Protein 7NXX (pdb70)

B-factor: mean 53.28, std 19.19, range [18.28, 137.23]

CATH classification: 2.60.40.200

Radius of gyration: 23.21 Å; Cα contacts (8 Å, |Δi|>4): 846; chains: 2; bounding box: 48×78×40 Å

Structure (mmCIF, N/CA/C/O backbone):
data_7NXX
#
_entry.id   7NXX
#
_cell.length_a   115.830
_cell.length_b   115.830
_cell.length_c   83.790
_cell.angle_alpha   90.000
_cell.angle_beta   90.000
_cell.angle_gamma   90.000
#
_symmetry.space_group_name_H-M   'P 43 21 2'
#
loop_
_entity.id
_entity.type
_entity.pdbx_description
1 polymer 'Superoxide dismutase [Cu-Zn]'
2 polymer 'nanobody 2'
3 non-polymer 'COPPER (II) ION'
4 non-polymer 'ZINC ION'
#
loop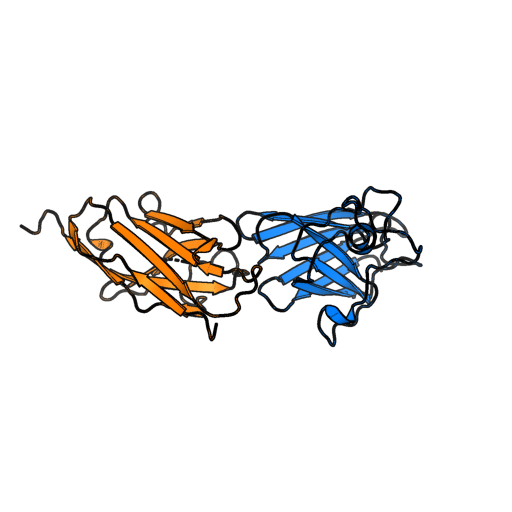_
_atom_site.group_PDB
_atom_site.id
_atom_site.type_symbol
_atom_site.label_atom_id
_atom_site.label_alt_id
_atom_site.label_comp_id
_atom_site.label_asym_id
_atom_site.label_entity_id
_atom_site.label_seq_id
_atom_site.pdbx_PDB_ins_code
_atom_site.Cartn_x
_atom_site.Cartn_y
_atom_site.Cartn_z
_atom_site.occupancy
_atom_site.B_iso_or_equiv
_atom_site.auth_seq_id
_atom_site.auth_comp_id
_atom_site.auth_asym_id
_atom_site.auth_atom_id
_atom_site.pdbx_PDB_model_num
ATOM 1 N N . ALA A 1 1 ? 59.356 66.338 19.896 0.90 100.06 1 ALA A N 1
ATOM 2 C CA . ALA A 1 1 ? 59.366 67.789 19.730 0.90 96.85 1 ALA A CA 1
ATOM 3 C C . ALA A 1 1 ? 60.012 68.488 20.932 0.90 90.23 1 ALA A C 1
ATOM 4 O O . ALA A 1 1 ? 60.054 67.943 22.039 0.90 83.82 1 ALA A O 1
ATOM 6 N N A THR A 1 2 ? 60.522 69.698 20.703 0.99 88.03 2 THR A N 1
ATOM 7 C CA A THR A 1 2 ? 61.160 70.478 21.753 0.99 88.05 2 THR A CA 1
ATOM 8 C C A THR A 1 2 ? 60.420 71.773 22.097 0.99 78.27 2 THR A C 1
ATOM 9 O O A THR A 1 2 ? 60.788 72.424 23.084 0.99 67.86 2 THR A O 1
ATOM 13 N N . LYS A 1 3 ? 59.374 72.141 21.342 1.00 72.00 3 LYS A N 1
ATOM 14 C CA . LYS A 1 3 ? 58.601 73.368 21.542 1.00 66.32 3 LYS A CA 1
ATOM 15 C C . LYS A 1 3 ? 57.108 73.066 21.476 1.00 67.06 3 LYS A C 1
ATOM 16 O O . LYS A 1 3 ? 56.651 72.439 20.513 1.00 63.57 3 LYS A O 1
ATOM 22 N N . ALA A 1 4 ? 56.342 73.543 22.470 1.00 65.28 4 ALA A N 1
ATOM 23 C CA . ALA A 1 4 ? 54.886 73.386 22.477 1.00 54.34 4 ALA A CA 1
ATOM 24 C C . ALA A 1 4 ? 54.203 74.655 22.978 1.00 60.48 4 ALA A C 1
ATOM 25 O O . ALA A 1 4 ? 54.821 75.515 23.617 1.00 59.25 4 ALA A O 1
ATOM 27 N N . VAL A 1 5 ? 52.895 74.740 22.703 1.00 60.01 5 VAL A N 1
ATOM 28 C CA . VAL A 1 5 ? 52.115 75.952 22.940 1.00 54.49 5 VAL A CA 1
ATOM 29 C C . VAL A 1 5 ? 50.654 75.593 23.180 1.00 48.47 5 VAL A C 1
ATOM 30 O O . VAL A 1 5 ? 50.157 74.553 22.742 1.00 43.96 5 VAL A O 1
ATOM 34 N N . CYS A 1 6 ? 49.945 76.489 23.851 1.00 51.87 6 CYS A N 1
ATOM 35 C CA . CYS A 1 6 ? 48.620 76.157 24.348 1.00 50.60 6 CYS A CA 1
ATOM 36 C C . CYS A 1 6 ? 47.803 77.436 24.442 1.00 49.81 6 CYS A C 1
ATOM 37 O O . CYS A 1 6 ? 48.291 78.431 24.990 1.00 45.91 6 CYS A O 1
ATOM 40 N N . VAL A 1 7 ? 46.588 77.417 23.886 1.00 48.50 7 VAL A N 1
ATOM 41 C CA . VAL A 1 7 ? 45.631 78.513 24.029 1.00 48.29 7 VAL A CA 1
ATOM 42 C C . VAL A 1 7 ? 44.581 78.082 25.038 1.00 48.39 7 VAL A C 1
ATOM 43 O O . VAL A 1 7 ? 43.861 77.106 24.805 1.00 52.14 7 VAL A O 1
ATOM 47 N N . LEU A 1 8 ? 44.474 78.823 26.142 1.00 46.50 8 LEU A N 1
ATOM 48 C CA . LEU A 1 8 ? 43.519 78.525 27.200 1.00 45.74 8 LEU A CA 1
ATOM 49 C C . LEU A 1 8 ? 42.293 79.415 27.044 1.00 49.20 8 LEU A C 1
ATOM 50 O O . LEU A 1 8 ? 42.406 80.643 27.082 1.00 55.04 8 LEU A O 1
ATOM 55 N N . LYS A 1 9 ? 41.124 78.795 26.881 1.00 46.69 9 LYS A N 1
ATOM 56 C CA . LYS A 1 9 ? 39.852 79.503 26.874 1.00 40.48 9 LYS A CA 1
ATOM 57 C C . LYS A 1 9 ? 38.854 78.728 27.728 1.00 46.23 9 LYS A C 1
ATOM 58 O O . LYS A 1 9 ? 39.046 77.538 27.999 1.00 49.90 9 LYS A O 1
ATOM 64 N N . GLY A 1 10 ? 37.795 79.419 28.166 1.00 49.98 10 GLY A N 1
ATOM 65 C CA . GLY A 1 10 ? 36.778 78.817 29.007 1.00 50.91 10 GLY A CA 1
ATOM 66 C C . GLY A 1 10 ? 35.481 79.614 29.036 1.00 50.49 10 GLY A C 1
ATOM 67 O O . GLY A 1 10 ? 35.246 80.476 28.190 1.00 49.83 10 GLY 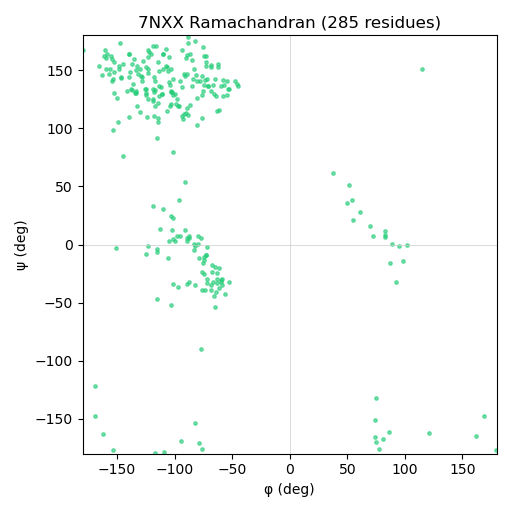A O 1
ATOM 68 N N . ASP A 1 11 ? 34.641 79.316 30.041 1.00 52.83 11 ASP A N 1
ATOM 69 C CA . ASP A 1 11 ? 33.325 79.954 30.150 1.00 47.45 11 ASP A CA 1
ATOM 70 C C . ASP A 1 11 ? 33.437 81.448 30.403 1.00 47.25 11 ASP A C 1
ATOM 71 O O . ASP A 1 11 ? 32.835 82.258 29.691 1.00 56.71 11 ASP A O 1
ATOM 76 N N . GLY A 1 12 ? 34.173 81.830 31.436 1.00 45.57 12 GLY A N 1
ATOM 77 C CA . GLY A 1 12 ? 34.267 83.214 31.820 1.00 26.79 12 GLY A CA 1
ATOM 78 C C . GLY A 1 12 ? 35.286 83.968 31.001 1.00 39.75 12 GLY A C 1
ATOM 79 O O . GLY A 1 12 ? 35.605 83.610 29.862 1.00 53.18 12 GLY A O 1
ATOM 80 N N . PRO A 1 13 ? 35.831 85.034 31.586 1.00 38.54 13 PRO A N 1
ATOM 81 C CA . PRO A 1 13 ? 36.757 85.898 30.848 1.00 41.54 13 PRO A CA 1
ATOM 82 C C . PRO A 1 13 ? 38.181 85.388 30.817 1.00 41.07 13 PRO A C 1
ATOM 83 O O . PRO A 1 13 ? 39.036 86.046 30.218 1.00 46.01 13 PRO A O 1
ATOM 87 N N . VAL A 1 14 ? 38.481 84.261 31.459 1.00 44.12 14 VAL A N 1
ATOM 88 C CA . VAL A 1 14 ? 39.877 83.879 31.612 1.00 45.57 14 VAL A CA 1
ATOM 89 C C . VAL A 1 14 ? 40.387 83.352 30.281 1.00 47.29 14 VAL A C 1
ATOM 90 O O . VAL A 1 14 ? 39.724 82.542 29.617 1.00 45.79 14 VAL A O 1
ATOM 94 N N . GLN A 1 15 ? 41.551 83.848 29.865 1.00 42.28 15 GLN A N 1
ATOM 95 C CA . GLN A 1 15 ? 42.191 83.398 28.641 1.00 39.72 15 GLN A CA 1
ATOM 96 C C . GLN A 1 15 ? 43.691 83.637 28.754 1.00 47.02 15 GLN A C 1
ATOM 97 O O . GLN A 1 15 ? 44.155 84.430 29.584 1.00 44.83 15 GLN A O 1
ATOM 103 N N . GLY A 1 16 ? 44.450 82.921 27.930 1.00 48.38 16 GLY A N 1
ATOM 104 C CA . GLY A 1 16 ? 45.877 83.169 27.861 1.00 47.97 16 GLY A CA 1
ATOM 105 C C . GLY A 1 16 ? 46.552 82.239 26.876 1.00 38.65 16 GLY A C 1
ATOM 106 O O . GLY A 1 16 ? 45.909 81.436 26.199 1.00 41.05 16 GLY A O 1
ATOM 107 N N . ILE A 1 17 ? 47.876 82.379 26.812 1.00 48.12 17 ILE A N 1
ATOM 108 C CA . ILE A 1 17 ? 48.752 81.581 25.961 1.00 47.01 17 ILE A CA 1
ATOM 109 C C . ILE A 1 17 ? 49.937 81.121 26.803 1.00 47.46 17 ILE A C 1
ATOM 110 O O . ILE A 1 17 ? 50.535 81.925 27.524 1.00 48.38 17 ILE A O 1
ATOM 115 N N . ILE A 1 18 ? 50.270 79.833 26.727 1.00 48.63 18 ILE A N 1
ATOM 116 C CA . ILE A 1 18 ? 51.414 79.281 27.446 1.00 43.05 18 ILE A CA 1
ATOM 117 C C . ILE A 1 18 ? 52.340 78.586 26.452 1.00 53.17 18 ILE A C 1
ATOM 118 O O . ILE A 1 18 ? 51.874 77.819 25.598 1.00 52.84 18 ILE A O 1
ATOM 123 N N . ASN A 1 19 ? 53.649 78.852 26.565 1.00 47.80 19 ASN A N 1
ATOM 124 C CA . ASN A 1 19 ? 54.655 78.181 25.752 1.00 41.59 19 ASN A CA 1
ATOM 125 C C . ASN A 1 19 ? 55.436 77.170 26.579 1.00 51.72 19 ASN A C 1
ATOM 126 O O . ASN A 1 19 ? 55.586 77.317 27.800 1.00 50.45 19 ASN A O 1
ATOM 131 N N . PHE A 1 20 ? 55.943 76.142 25.886 1.00 52.40 20 PHE A N 1
ATOM 132 C CA . PHE A 1 20 ? 56.763 75.094 26.480 1.00 55.76 20 PHE A CA 1
ATOM 133 C C . PHE A 1 20 ? 58.048 74.926 25.686 1.00 63.78 20 PHE A C 1
ATOM 134 O O . PHE A 1 20 ? 58.043 75.039 24.453 1.00 64.94 20 PHE A O 1
ATOM 142 N N . GLU A 1 21 ? 59.139 74.633 26.401 1.00 64.59 21 GLU A N 1
ATOM 143 C CA . GLU A 1 21 ? 60.425 74.302 25.795 1.00 61.72 21 GLU A CA 1
ATOM 144 C C . GLU A 1 21 ? 61.187 73.351 26.706 1.00 63.58 21 GLU A C 1
ATOM 145 O O . GLU A 1 21 ? 61.363 73.631 27.899 1.00 63.02 21 GLU A O 1
ATOM 151 N N . GLN A 1 22 ? 61.612 72.218 26.150 1.00 59.84 22 GLN A N 1
ATOM 152 C CA . GLN A 1 22 ? 62.741 71.462 26.682 1.00 75.32 22 GLN A CA 1
ATOM 153 C C . GLN A 1 22 ? 63.733 71.329 25.532 1.00 81.65 22 GLN A C 1
ATOM 154 O O . GLN A 1 22 ? 63.457 70.660 24.527 1.00 69.11 22 GLN A O 1
ATOM 160 N N . LYS A 1 23 ? 64.859 72.027 25.653 1.00 94.28 23 LYS A N 1
ATOM 161 C CA . LYS A 1 23 ? 65.822 72.092 24.565 1.00 98.04 23 LYS A CA 1
ATOM 162 C C . LYS A 1 23 ? 66.704 70.853 24.481 1.00 93.48 23 LYS A C 1
ATOM 163 O O . LYS A 1 23 ? 67.561 70.787 23.595 1.00 91.62 23 LYS A O 1
ATOM 169 N N . GLU A 1 24 ? 66.514 69.869 25.357 1.00 88.42 24 GLU A N 1
ATOM 170 C CA . GLU A 1 24 ? 67.194 68.592 25.203 1.00 97.53 24 GLU A CA 1
ATOM 171 C C . GLU A 1 24 ? 66.378 67.503 25.882 1.00 90.06 24 GLU A C 1
ATOM 172 O O . GLU A 1 24 ? 65.820 67.719 26.962 1.00 81.22 24 GLU A O 1
ATOM 178 N N . SER A 1 25 ? 66.333 66.335 25.231 1.00 86.45 25 SER A N 1
ATOM 179 C CA . SER A 1 25 ? 65.527 65.194 25.655 1.00 85.96 25 SER A CA 1
ATOM 180 C C . SER A 1 25 ? 65.650 64.918 27.148 1.00 88.97 25 SER A C 1
ATOM 181 O O . SER A 1 25 ? 66.743 64.979 27.720 1.00 100.85 25 SER A O 1
ATOM 184 N N . ASN A 1 26 ? 64.506 64.611 27.772 1.00 83.69 26 ASN A N 1
ATOM 185 C CA . ASN A 1 26 ? 64.412 64.266 29.197 1.00 93.75 26 ASN A CA 1
ATOM 186 C C . ASN A 1 26 ? 65.012 65.340 30.106 1.00 87.59 26 ASN A C 1
ATOM 187 O O . ASN A 1 26 ? 65.361 65.069 31.263 1.00 79.43 26 ASN A O 1
ATOM 192 N N . GLY A 1 27 ? 65.128 66.564 29.603 1.00 83.44 27 GLY A N 1
ATOM 193 C CA . GLY A 1 27 ? 65.588 67.670 30.400 1.00 81.38 27 GLY A CA 1
ATOM 194 C C . GLY A 1 27 ? 64.441 68.458 31.000 1.00 82.59 27 GLY A C 1
ATOM 195 O O . GLY A 1 27 ? 63.273 68.039 30.978 1.00 82.97 27 GLY A O 1
ATOM 196 N N . PRO A 1 28 ? 64.764 69.622 31.558 1.00 78.60 28 PRO A N 1
ATOM 197 C CA . PRO A 1 28 ? 63.735 70.451 32.196 1.00 82.12 28 PRO A CA 1
ATOM 198 C C . PRO A 1 28 ? 62.871 71.181 31.178 1.00 75.34 28 PRO A C 1
ATOM 199 O O . PRO A 1 28 ? 63.334 71.613 30.117 1.00 68.45 28 PRO A O 1
ATOM 203 N N . VAL A 1 29 ? 61.594 71.318 31.526 1.00 72.79 29 VAL A N 1
ATOM 204 C CA . VAL A 1 29 ? 60.612 72.018 30.706 1.00 70.60 29 VAL A CA 1
ATOM 205 C C . VAL A 1 29 ? 60.466 73.440 31.235 1.00 67.19 29 VAL A C 1
ATOM 206 O O . VAL A 1 29 ? 60.218 73.641 32.433 1.00 54.63 29 VAL A O 1
ATOM 210 N N . LYS A 1 30 ? 60.654 74.426 30.349 1.00 68.58 30 LYS A N 1
ATOM 211 C CA . LYS A 1 30 ? 60.403 75.834 30.648 1.00 70.81 30 LYS A CA 1
ATOM 212 C C . LYS A 1 30 ? 59.007 76.185 30.151 1.00 68.34 30 LYS A C 1
ATOM 213 O O . LYS A 1 30 ? 58.722 76.066 28.954 1.00 64.23 30 LYS A O 1
ATOM 219 N N . VAL A 1 31 ? 58.139 76.609 31.067 1.00 70.44 31 VAL A N 1
ATOM 220 C CA . VAL A 1 31 ? 56.764 76.985 30.748 1.00 67.22 31 VAL A CA 1
ATOM 221 C C . VAL A 1 31 ? 56.618 78.482 31.005 1.00 59.52 31 VAL A C 1
ATOM 222 O O . VAL A 1 31 ? 56.989 78.978 32.074 1.00 56.75 31 VAL A O 1
ATOM 226 N N . TRP A 1 32 ? 56.112 79.208 30.012 1.00 53.56 32 TRP A N 1
ATOM 227 C CA . TRP A 1 32 ? 56.055 80.661 30.102 1.00 47.11 32 TRP A CA 1
ATOM 228 C C . TRP A 1 32 ? 54.968 81.196 29.178 1.00 49.70 32 TRP A C 1
ATOM 229 O O . TRP A 1 32 ? 54.696 80.637 28.110 1.00 52.51 32 TRP A O 1
ATOM 240 N N . GLY A 1 33 ? 54.355 82.287 29.614 1.00 50.82 33 GLY A N 1
ATOM 241 C CA . GLY A 1 33 ? 53.198 82.864 28.955 1.00 44.92 33 GLY A CA 1
ATOM 242 C C . GLY A 1 33 ? 52.503 83.788 29.942 1.00 49.48 33 GLY A C 1
ATOM 243 O O . GLY A 1 33 ? 53.073 84.146 30.972 1.00 48.33 33 GLY A O 1
ATOM 244 N N . SER A 1 34 ? 51.260 84.149 29.626 1.00 49.01 34 SER A N 1
ATOM 245 C CA . SER A 1 34 ? 50.489 84.930 30.590 1.00 50.15 34 SER A CA 1
ATOM 246 C C . SER A 1 34 ? 48.997 84.690 30.400 1.00 45.63 34 SER A C 1
ATOM 247 O O . SER A 1 34 ? 48.518 84.452 29.287 1.00 51.33 34 SER A O 1
ATOM 250 N N . ILE A 1 35 ? 48.270 84.764 31.514 1.00 48.87 35 ILE A N 1
ATOM 251 C CA . ILE A 1 35 ? 46.840 84.484 31.579 1.00 43.28 35 ILE A CA 1
ATOM 252 C C . ILE A 1 35 ? 46.156 85.707 32.182 1.00 39.94 35 ILE A C 1
ATOM 253 O O . ILE A 1 35 ? 46.622 86.235 33.197 1.00 34.48 35 ILE A O 1
ATOM 258 N N . LYS A 1 36 ? 45.093 86.189 31.531 1.00 39.47 36 LYS A N 1
ATOM 259 C CA . LYS A 1 36 ? 44.357 87.379 31.944 1.00 36.55 36 LYS A CA 1
ATOM 260 C C . LYS A 1 36 ? 42.973 87.001 32.473 1.00 38.21 36 LYS A C 1
ATOM 261 O O . LYS A 1 36 ? 42.443 85.918 32.203 1.00 44.63 36 LYS A O 1
ATOM 267 N N . GLY A 1 37 ? 42.346 87.948 33.171 1.00 31.04 37 GLY A N 1
ATOM 268 C CA . GLY A 1 37 ? 40.959 87.772 33.568 1.00 27.81 37 GLY A CA 1
ATOM 269 C C . GLY A 1 37 ? 40.761 86.964 34.826 1.00 34.29 37 GLY A C 1
ATOM 270 O O . GLY A 1 37 ? 39.618 86.613 35.148 1.00 36.93 37 GLY A O 1
ATOM 271 N N . LEU A 1 38 ? 41.840 86.642 35.531 1.00 37.66 38 LEU A N 1
ATOM 272 C CA . LEU A 1 38 ? 41.777 85.903 36.778 1.00 38.18 38 LEU A CA 1
ATOM 273 C C . LEU A 1 38 ? 41.526 86.841 37.948 1.00 44.87 38 LEU A C 1
ATOM 274 O O . LEU A 1 38 ? 41.781 88.047 37.886 1.00 52.79 38 LEU A O 1
ATOM 279 N N . THR A 1 39 ? 41.022 86.262 39.028 1.00 44.58 39 THR A N 1
ATOM 280 C CA . THR A 1 39 ? 40.939 86.979 40.287 1.00 39.60 39 THR A CA 1
ATOM 281 C C . THR A 1 39 ? 42.336 87.080 40.890 1.00 43.59 39 THR A C 1
ATOM 282 O O . THR A 1 39 ? 43.111 86.118 40.850 1.00 54.36 39 THR A O 1
ATOM 286 N N . GLU A 1 40 ? 42.670 88.260 41.415 1.00 43.68 40 GLU A N 1
ATOM 287 C CA . GLU A 1 40 ? 43.984 88.481 42.019 1.00 42.87 40 GLU A CA 1
ATOM 288 C C . GLU A 1 40 ? 44.274 87.408 43.058 1.00 40.35 40 GLU A C 1
ATOM 289 O O . GLU A 1 40 ? 43.403 87.060 43.857 1.00 51.40 40 GLU A O 1
ATOM 295 N N . GLY A 1 41 ? 45.482 86.840 43.008 1.00 40.16 41 GLY A N 1
ATOM 296 C CA . GLY A 1 41 ? 45.853 85.762 43.909 1.00 34.41 41 GLY A CA 1
ATOM 297 C C . GLY A 1 41 ? 46.259 84.469 43.221 1.00 47.66 41 GLY A C 1
ATOM 298 O O . GLY A 1 41 ? 46.546 84.473 42.019 1.00 54.98 41 GLY A O 1
ATOM 299 N N . LEU A 1 42 ? 46.257 83.352 43.958 1.00 42.55 42 LEU A N 1
ATOM 300 C CA . LEU A 1 42 ? 46.799 82.084 43.468 1.00 48.40 42 LEU A CA 1
ATOM 301 C C . LEU A 1 42 ? 45.743 81.222 42.781 1.00 46.01 42 LEU A C 1
ATOM 302 O O . LEU A 1 42 ? 44.586 81.177 43.206 1.00 49.17 42 LEU A O 1
ATOM 307 N N . HIS A 1 43 ? 46.166 80.495 41.744 1.00 44.24 43 HIS A N 1
ATOM 308 C CA . HIS A 1 43 ? 45.270 79.633 40.979 1.00 44.70 43 HIS A CA 1
ATOM 309 C C . HIS A 1 43 ? 45.973 78.338 40.592 1.00 52.74 43 HIS A C 1
ATOM 310 O O . HIS A 1 43 ? 47.095 78.366 40.073 1.00 48.24 43 HIS A O 1
ATOM 317 N N . GLY A 1 44 ? 45.296 77.212 40.821 1.00 52.06 44 GLY A N 1
ATOM 318 C CA . GLY A 1 44 ? 45.878 75.925 40.485 1.00 54.43 44 GLY A CA 1
ATOM 319 C C . GLY A 1 44 ? 46.146 75.782 38.999 1.00 53.70 44 GLY A C 1
ATOM 320 O O . GLY A 1 44 ? 45.451 76.351 38.155 1.00 62.19 44 GLY A O 1
ATOM 321 N N . PHE A 1 45 ? 47.141 74.952 38.682 1.00 52.15 45 PHE A N 1
ATOM 322 C CA . PHE A 1 45 ? 47.776 74.952 37.365 1.00 48.90 45 PHE A CA 1
ATOM 323 C C . PHE A 1 45 ? 48.331 73.553 37.117 1.00 52.59 45 PHE A C 1
ATOM 324 O O . PHE A 1 45 ? 49.414 73.227 37.608 1.00 58.81 45 PHE A O 1
ATOM 332 N N . HIS A 1 46 ? 47.601 72.729 36.366 1.00 46.67 46 HIS A N 1
ATOM 333 C CA . HIS A 1 46 ? 48.058 71.369 36.119 1.00 46.44 46 HIS A CA 1
ATOM 334 C C . HIS A 1 46 ? 47.800 70.968 34.674 1.00 47.72 46 HIS A C 1
ATOM 335 O O . HIS A 1 46 ? 47.027 71.605 33.955 1.00 53.45 46 HIS A O 1
ATOM 342 N N . VAL A 1 47 ? 48.467 69.887 34.268 1.00 53.56 47 VAL A N 1
ATOM 343 C CA . VAL A 1 47 ? 48.222 69.209 32.997 1.00 51.26 47 VAL A CA 1
ATOM 344 C C . VAL A 1 47 ? 47.301 68.026 33.266 1.00 48.60 47 VAL A C 1
ATOM 345 O O . VAL A 1 47 ? 47.659 67.126 34.037 1.00 60.51 47 VAL A O 1
ATOM 349 N N . HIS A 1 48 ? 46.112 68.026 32.651 1.00 47.65 48 HIS A N 1
ATOM 350 C CA . HIS A 1 48 ? 45.161 66.927 32.778 1.00 44.91 48 HIS A CA 1
ATOM 351 C C . HIS A 1 48 ? 45.348 65.934 31.631 1.00 50.97 48 HIS A C 1
ATOM 352 O O . HIS A 1 48 ? 46.026 66.219 30.638 1.00 53.55 48 HIS A O 1
ATOM 359 N N . GLU A 1 49 ? 44.728 64.754 31.781 1.00 50.50 49 GLU A N 1
ATOM 360 C CA . GLU A 1 49 ? 45.173 63.576 31.034 1.00 48.40 49 GLU A CA 1
ATOM 361 C C . GLU A 1 49 ? 44.789 63.636 29.555 1.00 51.00 49 GLU A C 1
ATOM 362 O O . GLU A 1 49 ? 45.559 63.197 28.692 1.00 59.18 49 GLU A O 1
ATOM 368 N N . PHE A 1 50 ? 43.604 64.135 29.236 1.00 46.98 50 PHE A N 1
ATOM 369 C CA . PHE A 1 50 ? 43.100 64.068 27.874 1.00 49.43 50 PHE A CA 1
ATOM 370 C C . PHE A 1 50 ? 43.018 65.446 27.232 1.00 48.85 50 PHE A C 1
ATOM 371 O O . PHE A 1 50 ? 42.540 66.403 27.845 1.00 59.17 50 PHE A O 1
ATOM 379 N N . GLY A 1 51 ? 43.475 65.529 25.986 1.00 48.54 51 GLY A N 1
ATOM 380 C CA . GLY A 1 51 ? 43.304 66.713 25.173 1.00 47.74 51 GLY A CA 1
ATOM 381 C C . GLY A 1 51 ? 42.023 66.619 24.376 1.00 55.52 51 GLY A C 1
ATOM 382 O O . GLY A 1 51 ? 42.017 66.725 23.145 1.00 60.88 51 GLY A O 1
ATOM 383 N N . ASP A 1 52 ? 40.926 66.379 25.080 1.00 55.47 52 ASP A N 1
ATOM 384 C CA . ASP A 1 52 ? 39.594 66.375 24.495 1.00 51.26 52 ASP A CA 1
ATOM 385 C C . ASP A 1 52 ? 38.862 67.543 25.134 1.00 44.57 52 ASP A C 1
ATOM 386 O O . ASP A 1 52 ? 38.552 67.502 26.331 1.00 50.81 52 ASP A O 1
ATOM 391 N N . ASN A 1 53 ? 38.617 68.596 24.362 1.00 45.71 53 ASN A N 1
ATOM 392 C CA . ASN A 1 53 ? 37.845 69.733 24.848 1.00 54.71 53 ASN A CA 1
ATOM 393 C C . ASN A 1 53 ? 36.481 69.818 24.177 1.00 55.92 53 ASN A C 1
ATOM 394 O O . ASN A 1 53 ? 35.944 70.910 24.003 1.00 54.29 53 ASN A O 1
ATOM 399 N N . THR A 1 54 ? 35.908 68.674 23.801 1.00 58.53 54 THR A N 1
ATOM 400 C CA . THR A 1 54 ? 34.598 68.688 23.160 1.00 46.18 54 THR A CA 1
ATOM 401 C C . THR A 1 54 ? 33.522 69.177 24.124 1.00 50.57 54 THR A C 1
ATOM 402 O O . THR A 1 54 ? 32.668 69.996 23.755 1.00 58.15 54 THR A O 1
ATOM 406 N N . ALA A 1 55 ? 33.546 68.685 25.364 1.00 48.62 55 ALA A N 1
ATOM 407 C CA . ALA A 1 55 ? 32.667 69.152 26.430 1.00 43.14 55 ALA A CA 1
ATOM 408 C C . ALA A 1 55 ? 33.344 70.196 27.316 1.00 55.28 55 ALA A C 1
ATOM 409 O O . ALA A 1 55 ? 33.162 70.187 28.541 1.00 67.48 55 ALA A O 1
ATOM 411 N N . GLY A 1 56 ? 34.140 71.087 26.721 1.00 46.32 56 GLY A N 1
ATOM 412 C CA . GLY A 1 56 ? 34.825 72.086 27.510 1.00 47.58 56 GLY A CA 1
ATOM 413 C C . GLY A 1 56 ? 35.972 71.464 28.278 1.00 56.78 56 GLY A C 1
ATOM 414 O O . GLY A 1 56 ? 36.569 70.465 27.862 1.00 61.56 56 GLY A O 1
ATOM 415 N N . CYS A 1 57 ? 36.286 72.061 29.426 1.00 53.65 57 CYS A N 1
ATOM 416 C CA . CYS A 1 57 ? 37.357 71.518 30.250 1.00 48.71 57 CYS A CA 1
ATOM 417 C C . CYS A 1 57 ? 36.946 70.251 30.975 1.00 51.01 57 CYS A C 1
ATOM 418 O O . CYS A 1 57 ? 37.812 69.563 31.521 1.00 54.16 57 CYS A O 1
ATOM 421 N N . THR A 1 58 ? 35.655 69.916 30.970 1.00 53.19 58 THR A N 1
ATOM 422 C CA . THR A 1 58 ? 35.183 68.780 31.753 1.00 53.87 58 THR A CA 1
ATOM 423 C C . THR A 1 58 ? 35.694 67.462 31.182 1.00 49.78 58 THR A C 1
ATOM 424 O O . THR A 1 58 ? 36.067 66.548 31.932 1.00 59.66 58 THR A O 1
ATOM 428 N N . SER A 1 59 ? 35.737 67.354 29.855 1.00 42.48 59 SER A N 1
ATOM 429 C CA . SER A 1 59 ? 36.165 66.143 29.165 1.00 54.53 59 SER A CA 1
ATOM 430 C C . SER A 1 59 ? 37.680 65.946 29.155 1.00 58.81 59 SER A C 1
ATOM 431 O O . SER A 1 59 ? 38.162 65.008 28.508 1.00 52.83 59 SER A O 1
ATOM 434 N N . ALA A 1 60 ? 38.442 66.791 29.848 1.00 58.39 60 ALA A N 1
ATOM 435 C CA . ALA A 1 60 ? 39.886 66.612 29.912 1.00 55.43 60 ALA A CA 1
ATOM 436 C C . ALA A 1 60 ? 40.305 65.528 30.902 1.00 57.16 60 ALA A C 1
ATOM 437 O O . ALA A 1 60 ? 41.471 65.112 30.892 1.00 49.81 60 ALA A O 1
ATOM 439 N N . GLY A 1 61 ? 39.388 65.054 31.742 1.00 62.85 61 GLY A N 1
ATOM 440 C CA . GLY A 1 61 ? 39.711 64.046 32.719 1.00 65.33 61 GLY A CA 1
ATOM 441 C C . GLY A 1 61 ? 40.524 64.605 33.867 1.00 65.09 61 GLY A C 1
ATOM 442 O O . GLY A 1 61 ? 40.630 65.824 34.055 1.00 61.95 61 GLY A O 1
ATOM 443 N N . PRO A 1 62 ? 41.126 63.710 34.663 1.00 62.24 62 PRO A N 1
ATOM 444 C CA . PRO A 1 62 ? 41.861 64.163 35.846 1.00 56.29 62 PRO A CA 1
ATOM 445 C C . PRO A 1 62 ? 43.305 64.491 35.528 1.00 58.77 62 PRO A C 1
ATOM 446 O O . PRO A 1 62 ? 43.756 64.346 34.382 1.00 55.25 62 PRO A O 1
ATOM 450 N N . HIS A 1 63 ? 44.018 64.943 36.563 1.00 56.93 63 HIS A N 1
ATOM 451 C CA . HIS A 1 63 ? 45.450 65.206 36.491 1.00 60.87 63 HIS A CA 1
ATOM 452 C C . HIS A 1 63 ? 46.210 64.088 35.782 1.00 64.49 63 HIS A C 1
ATOM 453 O O . HIS A 1 63 ? 46.000 62.903 36.056 1.00 72.34 63 HIS A O 1
ATOM 460 N N . PHE A 1 64 ? 47.138 64.473 34.902 1.00 49.90 64 PHE A N 1
ATOM 461 C CA . PHE A 1 64 ? 48.024 63.492 34.278 1.00 48.83 64 PHE A CA 1
ATOM 462 C C . PHE A 1 64 ? 48.854 62.792 35.342 1.00 66.73 64 PHE A C 1
ATOM 463 O O . PHE A 1 64 ? 49.687 63.416 36.013 1.00 66.17 64 PHE A O 1
ATOM 471 N N . ASN A 1 65 ? 48.634 61.494 35.484 1.00 71.61 65 ASN A N 1
ATOM 472 C CA . ASN A 1 65 ? 49.179 60.764 36.612 1.00 72.94 65 ASN A CA 1
ATOM 473 C C . ASN A 1 65 ? 49.556 59.366 36.125 1.00 71.16 65 ASN A C 1
ATOM 474 O O . ASN A 1 65 ? 48.812 58.412 36.374 1.00 73.15 65 ASN A O 1
ATOM 479 N N . PRO A 1 66 ? 50.661 59.183 35.403 1.00 62.56 66 PRO A N 1
ATOM 480 C CA . PRO A 1 66 ? 51.002 57.813 34.994 1.00 70.52 66 PRO A CA 1
ATOM 481 C C . PRO A 1 66 ? 51.585 56.964 36.121 1.00 69.38 66 PRO A C 1
ATOM 482 O O . PRO A 1 66 ? 51.461 55.735 36.074 1.00 71.22 66 PRO A O 1
ATOM 486 N N . LEU A 1 67 ? 52.173 57.578 37.150 1.00 69.97 67 LEU A N 1
ATOM 487 C CA . LEU A 1 67 ? 52.762 56.854 38.272 1.00 68.86 67 LEU A CA 1
ATOM 488 C C . LEU A 1 67 ? 51.756 56.443 39.340 1.00 69.03 67 LEU A C 1
ATOM 489 O O . LEU A 1 67 ? 52.169 55.853 40.338 1.00 81.27 67 LEU A O 1
ATOM 494 N N . SER A 1 68 ? 50.470 56.749 39.176 1.00 74.60 68 SER A N 1
ATOM 495 C CA . SER A 1 68 ? 49.435 56.441 40.176 1.00 80.87 68 SER A CA 1
ATOM 496 C C . SER A 1 68 ? 49.820 56.935 41.576 1.00 79.41 68 SER A C 1
ATOM 497 O O . SER A 1 68 ? 49.772 56.198 42.562 1.00 75.20 68 SER A O 1
ATOM 500 N N . ARG A 1 69 ? 50.191 58.205 41.663 1.00 83.71 69 ARG A N 1
ATOM 501 C CA . ARG A 1 69 ? 50.576 58.808 42.928 1.00 80.45 69 ARG A CA 1
ATOM 502 C C . ARG A 1 69 ? 49.500 59.768 43.418 1.00 79.14 69 ARG A C 1
ATOM 503 O O . ARG A 1 69 ? 48.565 60.115 42.692 1.00 77.22 69 ARG A O 1
ATOM 511 N N . LYS A 1 70 ? 49.633 60.180 44.680 1.00 75.79 70 LYS A N 1
ATOM 512 C CA . LYS A 1 70 ? 48.744 61.172 45.259 1.00 81.25 70 LYS A CA 1
ATOM 513 C C . LYS A 1 70 ? 49.087 62.572 44.741 1.00 89.39 70 LYS A C 1
ATOM 514 O O . LYS A 1 70 ? 50.113 62.796 44.086 1.00 90.46 70 LYS A O 1
ATOM 520 N N . HIS A 1 71 ? 48.204 63.525 45.044 1.00 83.22 71 HIS A N 1
ATOM 521 C CA . HIS A 1 71 ? 48.407 64.908 44.644 1.00 74.37 71 HIS A CA 1
ATOM 522 C C . HIS A 1 71 ? 49.487 65.550 45.504 1.00 74.50 71 HIS A C 1
ATOM 523 O O . HIS A 1 71 ? 49.574 65.289 46.706 1.00 79.00 71 HIS A O 1
ATOM 530 N N . GLY A 1 72 ? 50.318 66.386 44.880 1.00 73.24 72 GLY A N 1
ATOM 531 C CA . GLY A 1 72 ? 51.276 67.199 45.606 1.00 73.60 72 GLY A CA 1
ATOM 532 C C . GLY A 1 72 ? 51.628 68.457 44.831 1.00 73.41 72 GLY A C 1
ATOM 533 O O . GLY A 1 72 ? 51.085 68.717 43.758 1.00 75.92 72 GLY A O 1
ATOM 534 N N . GLY A 1 73 ? 52.546 69.246 45.380 1.00 71.68 73 GLY A N 1
ATOM 535 C CA . GLY A 1 73 ? 53.106 70.369 44.658 1.00 69.37 73 GLY A CA 1
ATOM 536 C C . GLY A 1 73 ? 54.225 69.954 43.727 1.00 63.37 73 GLY A C 1
ATOM 537 O O . GLY A 1 73 ? 54.667 68.797 43.691 1.00 64.22 73 GLY A O 1
ATOM 538 N N . PRO A 1 74 ? 54.718 70.919 42.945 1.00 51.48 74 PRO A N 1
ATOM 539 C CA . PRO A 1 74 ? 55.746 70.589 41.945 1.00 55.55 74 PRO A CA 1
ATOM 540 C C . PRO A 1 74 ? 57.075 70.202 42.552 1.00 68.35 74 PRO A C 1
ATOM 541 O O . PRO A 1 74 ? 57.775 69.353 41.986 1.00 68.28 74 PRO A O 1
ATOM 545 N N . LYS A 1 75 ? 57.452 70.824 43.673 1.00 74.87 75 LYS A N 1
ATOM 546 C CA . LYS A 1 75 ? 58.698 70.485 44.348 1.00 68.74 75 LYS A CA 1
ATOM 547 C C . LYS A 1 75 ? 58.605 69.149 45.083 1.00 67.71 75 LYS A C 1
ATOM 548 O O . LYS A 1 75 ? 59.626 68.486 45.268 1.00 74.49 75 LYS A O 1
ATOM 554 N N . ASP A 1 76 ? 57.401 68.735 45.482 1.00 65.34 76 ASP A N 1
ATOM 555 C CA . ASP A 1 76 ? 57.203 67.512 46.249 1.00 60.63 76 ASP A CA 1
ATOM 556 C C . ASP A 1 76 ? 57.632 66.274 45.472 1.00 68.53 76 ASP A C 1
ATOM 557 O O . ASP A 1 76 ? 57.646 66.238 44.240 1.00 68.87 76 ASP A O 1
ATOM 562 N N . GLU A 1 77 ? 57.958 65.234 46.228 1.00 71.50 77 GLU A N 1
ATOM 563 C CA . GLU A 1 77 ? 58.286 63.952 45.641 1.00 69.52 77 GLU A CA 1
ATOM 564 C C . GLU A 1 77 ? 57.043 63.101 45.420 1.00 68.75 77 GLU A C 1
ATOM 565 O O . GLU A 1 77 ? 56.986 62.334 44.451 1.00 59.33 77 GLU A O 1
ATOM 571 N N . GLU A 1 78 ? 56.038 63.242 46.287 1.00 72.38 78 GLU A N 1
ATOM 572 C CA . GLU A 1 78 ? 54.731 62.618 46.099 1.00 75.29 78 GLU A CA 1
ATOM 573 C C . GLU A 1 78 ? 53.849 63.618 45.359 1.00 75.51 78 GLU A C 1
ATOM 574 O O . GLU A 1 78 ? 53.453 64.645 45.923 1.00 69.77 78 GLU A O 1
ATOM 580 N N . ARG A 1 79 ? 53.506 63.290 44.114 1.00 75.14 79 ARG A N 1
ATOM 581 C CA . ARG A 1 79 ? 53.124 64.277 43.118 1.00 70.38 79 ARG A CA 1
ATOM 582 C C . ARG A 1 79 ? 52.458 63.550 41.960 1.00 76.29 79 ARG A C 1
ATOM 583 O O . ARG A 1 79 ? 52.708 62.364 41.730 1.00 84.20 79 ARG A O 1
ATOM 591 N N . HIS A 1 80 ? 51.593 64.262 41.244 1.00 72.55 80 HIS A N 1
ATOM 592 C CA . HIS A 1 80 ? 51.217 63.847 39.898 1.00 66.13 80 HIS A CA 1
ATOM 593 C C . HIS A 1 80 ? 52.195 64.459 38.902 1.00 59.98 80 HIS A C 1
ATOM 594 O O . HIS A 1 80 ? 52.683 65.574 39.101 1.00 63.51 80 HIS A O 1
ATOM 601 N N . VAL A 1 81 ? 52.472 63.728 37.818 1.00 59.32 81 VAL A N 1
ATOM 602 C CA . VAL A 1 81 ? 53.351 64.274 36.781 1.00 63.82 81 VAL A CA 1
ATOM 603 C C . VAL A 1 81 ? 52.858 65.637 36.331 1.00 66.81 81 VAL A C 1
ATOM 604 O O . VAL A 1 81 ? 53.656 66.521 35.991 1.00 65.57 81 VAL A O 1
ATOM 608 N N . GLY A 1 82 ? 51.545 65.847 36.357 1.00 68.75 82 GLY A N 1
ATOM 609 C CA . GLY A 1 82 ? 50.944 67.077 35.903 1.00 63.39 82 GLY A CA 1
ATOM 610 C C . GLY A 1 82 ? 50.788 68.152 36.944 1.00 62.52 82 GLY A C 1
ATOM 611 O O . GLY A 1 82 ? 50.228 69.209 36.642 1.00 64.08 82 GLY A O 1
ATOM 612 N N . ASP A 1 83 ? 51.265 67.932 38.163 1.00 59.46 83 ASP A N 1
ATOM 613 C CA . ASP A 1 83 ? 51.134 68.953 39.199 1.00 61.39 83 ASP A CA 1
ATOM 614 C C . ASP A 1 83 ? 52.149 70.071 38.964 1.00 60.82 83 ASP A C 1
ATOM 615 O O . ASP A 1 83 ? 53.353 69.871 39.143 1.00 72.63 83 ASP A O 1
ATOM 620 N N . LEU A 1 84 ? 51.670 71.250 38.555 1.00 52.86 84 LEU A N 1
ATOM 621 C CA . LEU A 1 84 ? 52.522 72.422 38.357 1.00 49.93 84 LEU A CA 1
ATOM 622 C C . LEU A 1 84 ? 52.220 73.521 39.367 1.00 51.62 84 LEU A C 1
ATOM 623 O O . LEU A 1 84 ? 52.650 74.668 39.183 1.00 52.05 84 LEU A O 1
ATOM 628 N N . GLY A 1 85 ? 51.478 73.197 40.419 1.00 58.46 85 GLY A N 1
ATOM 629 C CA . GLY A 1 85 ? 51.320 74.122 41.528 1.00 64.33 85 GLY A CA 1
ATOM 630 C C . GLY A 1 85 ? 50.392 75.261 41.189 1.00 62.45 85 GLY A C 1
ATOM 631 O O . GLY A 1 85 ? 49.291 75.057 40.668 1.00 68.10 85 GLY A O 1
ATOM 632 N N . ASN A 1 86 ? 50.836 76.476 41.491 1.00 53.66 86 ASN A N 1
ATOM 633 C CA . ASN A 1 86 ? 49.997 77.649 41.371 1.00 51.33 86 ASN A CA 1
ATOM 634 C C . ASN A 1 86 ? 50.662 78.686 40.485 1.00 50.31 86 ASN A C 1
ATOM 635 O O . ASN A 1 86 ? 51.889 78.731 40.350 1.00 50.17 86 ASN A O 1
ATOM 640 N N . VAL A 1 87 ? 49.818 79.498 39.869 1.00 53.61 87 VAL A N 1
ATOM 641 C CA . VAL A 1 87 ? 50.204 80.755 39.250 1.00 48.61 87 VAL A CA 1
ATOM 642 C C . VAL A 1 87 ? 49.535 81.862 40.052 1.00 45.45 87 VAL A C 1
ATOM 643 O O . VAL A 1 87 ? 48.468 81.656 40.646 1.00 41.84 87 VAL A O 1
ATOM 647 N N . THR A 1 88 ? 50.187 83.028 40.111 1.00 41.77 88 THR A N 1
ATOM 648 C CA . THR A 1 88 ? 49.735 84.146 40.934 1.00 44.56 88 THR A CA 1
ATOM 649 C C . THR A 1 88 ? 49.321 85.310 40.046 1.00 44.86 88 THR A C 1
ATOM 650 O O . THR A 1 88 ? 50.138 85.824 39.273 1.00 47.62 88 THR A O 1
ATOM 654 N N . ALA A 1 89 ? 48.066 85.747 40.181 1.00 49.74 89 ALA A N 1
ATOM 655 C CA . ALA A 1 89 ? 47.515 86.824 39.364 1.00 40.94 89 ALA A CA 1
ATOM 656 C C . ALA A 1 89 ? 47.684 88.158 40.080 1.00 45.78 89 ALA A C 1
ATOM 657 O O . ALA A 1 89 ? 47.393 88.264 41.280 1.00 58.05 89 ALA A O 1
ATOM 659 N N . ASP A 1 90 ? 48.126 89.183 39.342 1.00 39.83 90 ASP A N 1
ATOM 660 C CA . ASP A 1 90 ? 48.383 90.483 39.952 1.00 42.04 90 ASP A CA 1
ATOM 661 C C . ASP A 1 90 ? 47.072 91.236 40.168 1.00 38.78 90 ASP A C 1
ATOM 662 O O . ASP A 1 90 ? 45.974 90.696 39.999 1.00 38.18 90 ASP A O 1
ATOM 667 N N . LYS A 1 91 ? 47.176 92.511 40.548 1.00 44.78 91 LYS A N 1
ATOM 668 C CA . LYS A 1 91 ? 45.991 93.273 40.929 1.00 36.54 91 LYS A CA 1
ATOM 669 C C . LYS A 1 91 ? 45.117 93.635 39.747 1.00 32.04 91 LYS A C 1
ATOM 670 O O . LYS A 1 91 ? 44.020 94.167 39.962 1.00 33.27 91 LYS A O 1
ATOM 676 N N . ASP A 1 92 ? 45.597 93.398 38.521 1.00 39.78 92 ASP A N 1
ATOM 677 C CA . ASP A 1 92 ? 44.845 93.567 37.282 1.00 32.58 92 ASP A CA 1
ATOM 678 C C . ASP A 1 92 ? 44.306 92.243 36.746 1.00 38.22 92 ASP A C 1
ATOM 679 O O . ASP A 1 92 ? 43.735 92.214 35.649 1.00 37.61 92 ASP A O 1
ATOM 684 N N . GLY A 1 93 ? 44.515 91.142 37.462 1.00 33.86 93 GLY A N 1
ATOM 685 C CA . GLY A 1 93 ? 44.029 89.862 37.001 1.00 26.82 93 GLY A CA 1
ATOM 686 C C . GLY A 1 93 ? 44.923 89.175 36.003 1.00 30.59 93 GLY A C 1
ATOM 687 O O . GLY A 1 93 ? 44.494 88.199 35.378 1.00 36.91 93 GLY A O 1
ATOM 688 N N . VAL A 1 94 ? 46.145 89.658 35.828 1.00 32.02 94 VAL A N 1
ATOM 689 C CA . VAL A 1 94 ? 47.113 89.068 34.910 1.00 37.56 94 VAL A CA 1
ATOM 690 C C . VAL A 1 94 ? 48.133 88.260 35.703 1.00 47.15 94 VAL A C 1
ATOM 691 O O . VAL A 1 94 ? 48.707 88.752 36.686 1.00 52.82 94 VAL A O 1
ATOM 695 N N . ALA A 1 95 ? 48.379 87.029 35.275 1.00 45.60 95 ALA A N 1
ATOM 696 C CA . ALA A 1 95 ? 49.413 86.199 35.878 1.00 48.73 95 ALA A CA 1
ATOM 697 C C . ALA A 1 95 ? 50.449 85.901 34.809 1.00 43.25 95 ALA A C 1
ATOM 698 O O . ALA A 1 95 ? 50.171 85.170 33.853 1.00 41.95 95 ALA A O 1
ATOM 700 N N . ASP A 1 96 ? 51.635 86.466 34.964 1.00 47.17 96 ASP A N 1
ATOM 701 C CA . ASP A 1 96 ? 52.747 86.150 34.085 1.00 46.95 96 ASP A CA 1
ATOM 702 C C . ASP A 1 96 ? 53.456 84.930 34.647 1.00 55.39 96 ASP A C 1
ATOM 703 O O . ASP A 1 96 ? 53.911 84.941 35.797 1.00 60.38 96 ASP A O 1
ATOM 708 N N . VAL A 1 97 ? 53.510 83.869 33.849 1.00 55.71 97 VAL A N 1
ATOM 709 C CA . VAL A 1 97 ? 54.066 82.600 34.275 1.00 55.31 97 VAL A CA 1
ATOM 710 C C . VAL A 1 97 ? 55.447 82.456 33.662 1.00 52.76 97 VAL A C 1
ATOM 711 O O . VAL A 1 97 ? 55.642 82.719 32.469 1.00 53.38 97 VAL A O 1
ATOM 715 N N . SER A 1 98 ? 56.409 82.084 34.493 1.00 51.34 98 SER A N 1
ATOM 716 C CA . SER A 1 98 ? 57.725 81.674 34.026 1.00 48.24 98 SER A CA 1
ATOM 717 C C . SER A 1 98 ? 58.227 80.659 35.037 1.00 58.00 98 SER A C 1
ATOM 718 O O . SER A 1 98 ? 58.628 81.040 36.140 1.00 65.29 98 SER A O 1
ATOM 721 N N . ILE A 1 99 ? 58.203 79.380 34.655 1.00 60.33 99 ILE A N 1
ATOM 722 C CA . ILE A 1 99 ? 58.365 78.258 35.569 1.00 55.94 99 ILE A CA 1
ATOM 723 C C . ILE A 1 99 ? 59.250 77.219 34.891 1.00 60.51 99 ILE A C 1
ATOM 724 O O . ILE A 1 99 ? 59.255 77.096 33.662 1.00 63.66 99 ILE A O 1
ATOM 729 N N . GLU A 1 100 ? 60.022 76.483 35.701 1.00 55.10 100 GLU A N 1
ATOM 730 C CA . GLU A 1 100 ? 60.783 75.323 35.245 1.00 59.85 100 GLU A CA 1
ATOM 731 C C . GLU A 1 100 ? 60.294 74.053 35.946 1.00 63.30 100 GLU A C 1
ATOM 732 O O . GLU A 1 100 ? 60.114 74.037 37.168 1.00 62.95 100 GLU A O 1
ATOM 738 N N . ASP A 1 101 ? 60.076 72.988 35.176 1.00 62.98 101 ASP A N 1
ATOM 739 C CA . ASP A 1 101 ? 59.734 71.688 35.733 1.00 63.54 101 ASP A CA 1
ATOM 740 C C . ASP A 1 101 ? 60.486 70.619 34.955 1.00 71.56 101 ASP A C 1
ATOM 741 O O . ASP A 1 101 ? 60.681 70.739 33.743 1.00 80.98 101 ASP A O 1
ATOM 746 N N . SER A 1 102 ? 60.908 69.569 35.656 1.00 70.04 102 SER A N 1
ATOM 747 C CA . SER A 1 102 ? 61.680 68.507 35.024 1.00 76.10 102 SER A CA 1
ATOM 748 C C . SER A 1 102 ? 60.971 67.162 34.998 1.00 74.01 102 SER A C 1
ATOM 749 O O . SER A 1 102 ? 61.490 66.214 34.392 1.00 71.50 102 SER A O 1
ATOM 752 N N . VAL A 1 103 ? 59.791 67.059 35.607 1.00 69.88 103 VAL A N 1
ATOM 753 C CA . VAL A 1 103 ? 59.031 65.818 35.561 1.00 71.26 103 VAL A CA 1
ATOM 754 C C . VAL A 1 103 ? 58.100 65.760 34.355 1.00 71.45 103 VAL A C 1
ATOM 755 O O . VAL A 1 103 ? 57.876 64.681 33.797 1.00 81.43 103 VAL A O 1
ATOM 759 N N . ILE A 1 104 ? 57.543 66.892 33.933 1.00 66.38 104 ILE A N 1
ATOM 760 C CA . ILE A 1 104 ? 56.863 66.888 32.649 1.00 67.66 104 ILE A CA 1
ATOM 761 C C . ILE A 1 104 ? 57.899 66.814 31.524 1.00 65.47 104 ILE A C 1
ATOM 762 O O . ILE A 1 104 ? 59.096 67.045 31.726 1.00 78.01 104 ILE A O 1
ATOM 767 N N . SER A 1 105 ? 57.437 66.437 30.330 1.00 58.65 105 SER A N 1
ATOM 768 C CA . SER A 1 105 ? 58.327 66.311 29.181 1.00 59.11 105 SER A CA 1
ATOM 769 C C . SER A 1 105 ? 57.539 66.471 27.885 1.00 60.26 105 SER A C 1
ATOM 770 O O . SER A 1 105 ? 56.307 66.361 27.860 1.00 58.11 105 SER A O 1
ATOM 773 N N . LEU A 1 106 ? 58.277 66.750 26.807 1.00 58.04 106 LEU A N 1
ATOM 774 C CA . LEU A 1 106 ? 57.735 66.875 25.459 1.00 51.80 106 LEU A CA 1
ATOM 775 C C . LEU A 1 106 ? 58.003 65.634 24.610 1.00 65.50 106 LEU A C 1
ATOM 776 O O . LEU A 1 106 ? 57.828 65.678 23.384 1.00 67.72 106 LEU A O 1
ATOM 781 N N . SER A 1 107 ? 58.436 64.539 25.236 1.00 69.52 107 SER A N 1
ATOM 782 C CA . SER A 1 107 ? 58.619 63.253 24.573 1.00 70.79 107 SER A CA 1
ATOM 783 C C . SER A 1 107 ? 58.633 62.173 25.646 1.00 67.48 107 SER A C 1
ATOM 784 O O . SER A 1 107 ? 58.724 62.457 26.844 1.00 63.17 107 SER A O 1
ATOM 787 N N . GLY A 1 108 ? 58.534 60.933 25.210 1.00 64.58 108 GLY A N 1
ATOM 788 C CA . GLY A 1 108 ? 58.642 59.853 26.163 1.00 68.46 108 GLY A CA 1
ATOM 789 C C . GLY A 1 108 ? 57.343 59.612 26.904 1.00 70.03 108 GLY A C 1
ATOM 790 O O . GLY A 1 108 ? 56.274 60.118 26.546 1.00 72.37 108 GLY A O 1
ATOM 791 N N . ASP A 1 109 ? 57.457 58.820 27.976 1.00 73.97 109 ASP A N 1
ATOM 792 C CA . ASP A 1 109 ? 56.276 58.279 28.650 1.00 78.05 109 ASP A CA 1
ATOM 793 C C . ASP A 1 109 ? 55.440 59.361 29.315 1.00 74.44 109 ASP A C 1
ATOM 794 O O . ASP A 1 109 ? 54.213 59.221 29.412 1.00 69.65 109 ASP A O 1
ATOM 799 N N . HIS A 1 110 ? 56.090 60.419 29.803 1.00 79.59 110 HIS A N 1
ATOM 800 C CA . HIS A 1 110 ? 55.434 61.535 30.465 1.00 81.94 110 HIS A CA 1
ATOM 801 C C . HIS A 1 110 ? 55.301 62.747 29.542 1.00 71.49 110 HIS A C 1
ATOM 802 O O . HIS A 1 110 ? 55.211 63.883 30.024 1.00 72.23 110 HIS A O 1
ATOM 809 N N . CYS A 1 111 ? 55.326 62.517 28.226 1.00 64.52 111 CYS A N 1
ATOM 810 C CA . CYS A 1 111 ? 55.003 63.544 27.245 1.00 59.61 111 CYS A CA 1
ATOM 811 C C . CYS A 1 111 ? 53.643 64.160 27.553 1.00 68.99 111 CYS A C 1
ATOM 812 O O . CYS A 1 111 ? 52.674 63.445 27.823 1.00 70.63 111 CYS A O 1
ATOM 815 N N . ILE A 1 112 ? 53.569 65.493 27.514 1.00 69.00 112 ILE A N 1
ATOM 816 C CA . ILE A 1 112 ? 52.316 66.201 27.756 1.00 59.85 112 ILE A CA 1
ATOM 817 C C . ILE A 1 112 ? 51.696 66.744 26.478 1.00 58.02 112 ILE A C 1
ATOM 818 O O . ILE A 1 112 ? 50.667 67.429 26.542 1.00 54.69 112 ILE A O 1
ATOM 823 N N . ILE A 1 113 ? 52.290 66.470 25.319 1.00 59.63 113 ILE A N 1
ATOM 824 C CA . ILE A 1 113 ? 51.734 66.971 24.071 1.00 55.87 113 ILE A CA 1
ATOM 825 C C . ILE A 1 113 ? 50.442 66.230 23.766 1.00 54.88 113 ILE A C 1
ATOM 826 O O . ILE A 1 113 ? 50.354 65.005 23.922 1.00 60.70 113 ILE A O 1
ATOM 831 N N . GLY A 1 114 ? 49.426 66.974 23.349 1.00 50.69 114 GLY A N 1
ATOM 832 C CA . GLY A 1 114 ? 48.124 66.389 23.124 1.00 51.08 114 GLY A CA 1
ATOM 833 C C . GLY A 1 114 ? 47.276 66.242 24.364 1.00 47.02 114 GLY A C 1
ATOM 834 O O . GLY A 1 114 ? 46.206 65.627 24.302 1.00 46.55 114 GLY A O 1
ATOM 835 N N . ARG A 1 115 ? 47.719 66.762 25.491 1.00 50.61 115 ARG A N 1
ATOM 836 C CA . ARG A 1 115 ? 46.907 66.765 26.693 1.00 53.01 115 ARG A CA 1
ATOM 837 C C . ARG A 1 115 ? 46.474 68.197 26.984 1.00 53.57 115 ARG A C 1
ATOM 838 O O . ARG A 1 115 ? 46.772 69.125 26.221 1.00 57.35 115 ARG A O 1
ATOM 846 N N . THR A 1 116 ? 45.746 68.378 28.082 1.00 51.42 116 THR A N 1
ATOM 847 C CA . THR A 1 116 ? 45.074 69.641 28.356 1.00 47.79 116 THR A CA 1
ATOM 848 C C . THR A 1 116 ? 45.719 70.342 29.542 1.00 46.79 116 THR A C 1
ATOM 849 O O . THR A 1 116 ? 45.916 69.735 30.597 1.00 52.88 116 THR A O 1
ATOM 853 N N . LEU A 1 117 ? 46.047 71.616 29.364 1.00 44.86 117 LEU A N 1
ATOM 854 C CA . LEU A 1 117 ? 46.500 72.457 30.462 1.00 43.76 117 LEU A CA 1
ATOM 855 C C . LEU A 1 117 ? 45.302 73.220 31.007 1.00 43.92 117 LEU A C 1
ATOM 856 O O . LEU A 1 117 ? 44.450 73.676 30.236 1.00 42.09 117 LEU A O 1
ATOM 861 N N . VAL A 1 118 ? 45.236 73.368 32.333 1.00 41.20 118 VAL A N 1
ATOM 862 C CA . VAL A 1 118 ? 44.046 73.906 32.989 1.00 44.59 118 VAL A CA 1
ATOM 863 C C . VAL A 1 118 ? 44.453 74.900 34.082 1.00 49.92 118 VAL A C 1
ATOM 864 O O . VAL A 1 118 ? 45.344 74.607 34.888 1.00 60.81 118 VAL A O 1
ATOM 868 N N . VAL A 1 119 ? 43.788 76.082 34.108 1.00 43.45 119 VAL A N 1
ATOM 869 C CA . VAL A 1 119 ? 43.871 77.061 35.199 1.00 43.65 119 VAL A CA 1
ATOM 870 C C . VAL A 1 119 ? 42.628 76.928 36.070 1.00 49.22 119 VAL A C 1
ATOM 871 O O . VAL A 1 119 ? 41.515 76.745 35.560 1.00 55.39 119 VAL A O 1
ATOM 875 N N . HIS A 1 120 ? 42.797 77.085 37.376 1.00 45.38 120 HIS A N 1
ATOM 876 C CA . HIS A 1 120 ? 41.744 76.753 38.320 1.00 43.19 120 HIS A CA 1
ATOM 877 C C . HIS A 1 120 ? 41.215 77.976 39.063 1.00 46.07 120 HIS A C 1
ATOM 878 O O . HIS A 1 120 ? 41.895 78.997 39.221 1.00 44.29 120 HIS A O 1
ATOM 885 N N . GLU A 1 121 ? 39.982 77.823 39.554 1.00 43.73 121 GLU A N 1
ATOM 886 C CA . GLU A 1 121 ? 39.286 78.895 40.260 1.00 43.74 121 GLU A CA 1
ATOM 887 C C . GLU A 1 121 ? 39.986 79.273 41.564 1.00 50.15 121 GLU A C 1
ATOM 888 O O . GLU A 1 121 ? 40.084 80.459 41.905 1.00 49.53 121 GLU A O 1
ATOM 894 N N . LYS A 1 122 ? 40.471 78.282 42.306 1.00 58.36 122 LYS A N 1
ATOM 895 C CA . LYS A 1 122 ? 41.008 78.468 43.648 1.00 49.03 122 LYS A CA 1
ATOM 896 C C . LYS A 1 122 ? 42.473 78.064 43.690 1.00 51.60 122 LYS A C 1
ATOM 897 O O . LYS A 1 122 ? 43.017 77.488 42.743 1.00 49.70 122 LYS A O 1
ATOM 903 N N . ALA A 1 123 ? 43.117 78.368 44.813 1.00 56.74 123 ALA A N 1
ATOM 904 C CA . ALA A 1 123 ? 44.501 77.960 44.994 1.00 55.03 123 ALA A CA 1
ATOM 905 C C . ALA A 1 123 ? 44.598 76.453 45.211 1.00 65.78 123 ALA A C 1
ATOM 906 O O . ALA A 1 123 ? 43.742 75.837 45.856 1.00 68.26 123 ALA A O 1
ATOM 908 N N . ASP A 1 124 ? 45.643 75.859 44.644 1.00 64.68 124 ASP A N 1
ATOM 909 C CA . ASP A 1 124 ? 45.990 74.468 44.901 1.00 61.58 124 ASP A CA 1
ATOM 910 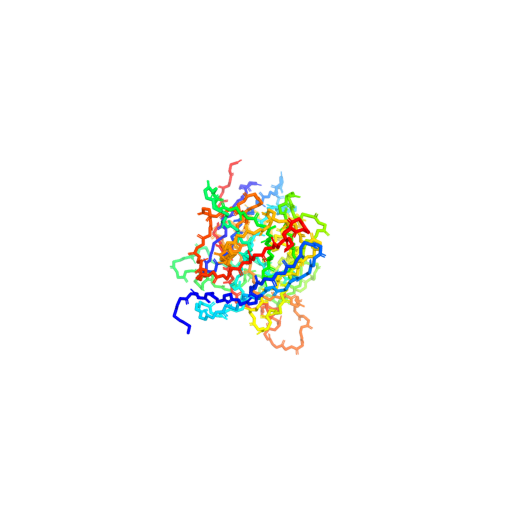C C . ASP A 1 124 ? 46.650 74.395 46.277 1.00 68.33 124 ASP A C 1
ATOM 911 O O . ASP A 1 124 ? 47.586 75.156 46.554 1.00 59.49 124 ASP A O 1
ATOM 916 N N . ASP A 1 125 ? 46.176 73.501 47.152 1.00 75.85 125 ASP A N 1
ATOM 917 C CA . ASP A 1 125 ? 46.864 73.354 48.434 1.00 72.64 125 ASP A CA 1
ATOM 918 C C . ASP A 1 125 ? 48.017 72.354 48.370 1.00 62.37 125 ASP A C 1
ATOM 919 O O . ASP A 1 125 ? 48.641 72.077 49.400 1.00 54.64 125 ASP A O 1
ATOM 924 N N . LEU A 1 126 ? 48.322 71.847 47.175 1.00 68.51 126 LEU A N 1
ATOM 925 C CA . LEU A 1 126 ? 49.482 70.993 46.909 1.00 68.70 126 LEU A CA 1
ATOM 926 C C . LEU A 1 126 ? 49.441 69.696 47.708 1.00 71.73 126 LEU A C 1
ATOM 927 O O . LEU A 1 126 ? 50.487 69.121 48.008 1.00 67.84 126 LEU A O 1
ATOM 932 N N . GLY A 1 127 ? 48.232 69.222 48.045 1.00 81.68 127 GLY A N 1
ATOM 933 C CA . GLY A 1 127 ? 48.040 67.949 48.715 1.00 80.75 127 GLY A CA 1
ATOM 934 C C . GLY A 1 127 ? 48.065 67.980 50.232 1.00 79.17 127 GLY A C 1
ATOM 935 O O . GLY A 1 127 ? 47.890 66.926 50.861 1.00 79.67 127 GLY A O 1
ATOM 936 N N . LYS A 1 128 ? 48.252 69.148 50.844 1.00 74.08 128 LYS A N 1
ATOM 937 C CA . LYS A 1 128 ? 48.397 69.257 52.289 1.00 70.08 128 LYS A CA 1
ATOM 938 C C . LYS A 1 128 ? 47.131 69.765 52.968 1.00 70.19 128 LYS A C 1
ATOM 939 O O . LYS A 1 128 ? 47.213 70.354 54.051 1.00 72.33 128 LYS A O 1
ATOM 945 N N . GLY A 1 129 ? 45.966 69.570 52.350 1.00 71.31 129 GLY A N 1
ATOM 946 C CA . GLY A 1 129 ? 44.744 70.112 52.919 1.00 78.43 129 GLY A CA 1
ATOM 947 C C . GLY A 1 129 ? 44.293 69.389 54.171 1.00 85.45 129 GLY A C 1
ATOM 948 O O . GLY A 1 129 ? 43.658 69.990 55.044 1.00 84.24 129 GLY A O 1
ATOM 949 N N . GLY A 1 130 ? 44.611 68.102 54.283 1.00 87.67 130 GLY A N 1
ATOM 950 C CA . GLY A 1 130 ? 44.153 67.300 55.393 1.00 84.71 130 GLY A CA 1
ATOM 951 C C . GLY A 1 130 ? 42.886 66.521 55.134 1.00 86.39 130 GLY A C 1
ATOM 952 O O . GLY A 1 130 ? 42.434 65.797 56.030 1.00 90.42 130 GLY A O 1
ATOM 953 N N . ASN A 1 131 ? 42.293 66.651 53.952 1.00 85.25 131 ASN A N 1
ATOM 954 C CA . ASN A 1 131 ? 41.155 65.840 53.544 1.00 83.92 131 ASN A CA 1
ATOM 955 C C . ASN A 1 131 ? 41.536 65.000 52.327 1.00 77.35 131 ASN A C 1
ATOM 956 O O . ASN A 1 131 ? 42.671 65.049 51.835 1.00 65.91 131 ASN A O 1
ATOM 961 N N . GLU A 1 132 ? 40.555 64.216 51.856 1.00 88.18 132 GLU A N 1
ATOM 962 C CA . GLU A 1 132 ? 40.792 63.261 50.774 1.00 95.24 132 GLU A CA 1
ATOM 963 C C . GLU A 1 132 ? 40.866 63.962 49.424 1.00 89.39 132 GLU A C 1
ATOM 964 O O . GLU A 1 132 ? 41.676 63.581 48.570 1.00 81.68 132 GLU A O 1
ATOM 970 N N . GLU A 1 133 ? 40.017 64.975 49.204 1.00 91.24 133 GLU A N 1
ATOM 971 C CA . GLU A 1 133 ? 40.045 65.689 47.931 1.00 84.02 133 GLU A CA 1
ATOM 972 C C . GLU A 1 133 ? 41.379 66.392 47.729 1.00 78.35 133 GLU A C 1
ATOM 973 O O . GLU A 1 133 ? 41.869 66.476 46.599 1.00 84.40 133 GLU A O 1
ATOM 979 N N . SER A 1 134 ? 41.997 66.862 48.815 1.00 67.69 134 SER A N 1
ATOM 980 C CA . SER A 1 134 ? 43.307 67.492 48.711 1.00 62.91 134 SER A CA 1
ATOM 981 C C . SER A 1 134 ? 44.346 66.548 48.120 1.00 67.47 134 SER A C 1
ATOM 982 O O . SER A 1 134 ? 45.303 66.998 47.476 1.00 64.62 134 SER A O 1
ATOM 985 N N . THR A 1 135 ? 44.190 65.246 48.340 1.00 78.47 135 THR A N 1
ATOM 986 C CA . THR A 1 135 ? 45.101 64.269 47.761 1.00 78.74 135 THR A CA 1
ATOM 987 C C . THR A 1 135 ? 44.725 63.913 46.332 1.00 77.56 135 THR A C 1
ATOM 988 O O . THR A 1 135 ? 45.465 63.172 45.676 1.00 74.51 135 THR A O 1
ATOM 992 N N . LYS A 1 136 ? 43.602 64.434 45.842 1.0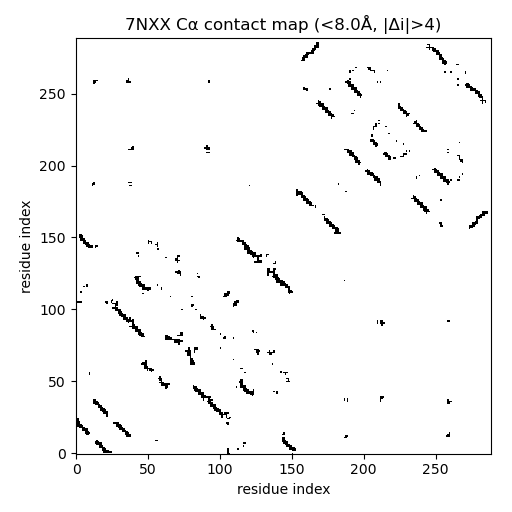0 76.50 136 LYS A N 1
ATOM 993 C CA . LYS A 1 136 ? 43.179 64.285 44.458 1.00 82.22 136 LYS A CA 1
ATOM 994 C C . LYS A 1 136 ? 43.419 65.542 43.635 1.00 82.01 136 LYS A C 1
ATOM 995 O O . LYS A 1 136 ? 44.023 65.470 42.562 1.00 74.32 136 LYS A O 1
ATOM 1001 N N . THR A 1 137 ? 42.942 66.697 44.118 1.00 81.35 137 THR A N 1
ATOM 1002 C CA . THR A 1 137 ? 42.854 67.915 43.328 1.00 69.20 137 THR A CA 1
ATOM 1003 C C . THR A 1 137 ? 43.562 69.107 43.944 1.00 63.33 137 THR A C 1
ATOM 1004 O O . THR A 1 137 ? 43.695 70.131 43.271 1.00 70.27 137 THR A O 1
ATOM 1008 N N . GLY A 1 138 ? 44.036 69.005 45.182 1.00 63.20 138 GLY A N 1
ATOM 1009 C CA . GLY A 1 138 ? 44.518 70.180 45.872 1.00 62.72 138 GLY A CA 1
ATOM 1010 C C . GLY A 1 138 ? 43.417 71.136 46.248 1.00 63.15 138 GLY A C 1
ATOM 1011 O O . GLY A 1 138 ? 43.694 72.292 46.575 1.00 68.89 138 GLY A O 1
ATOM 1012 N N . ASN A 1 139 ? 42.167 70.671 46.218 1.00 62.70 139 ASN A N 1
ATOM 1013 C CA . ASN A 1 139 ? 40.992 71.514 46.448 1.00 67.27 139 ASN A CA 1
ATOM 1014 C C . ASN A 1 139 ? 41.037 72.774 45.582 1.00 67.27 139 ASN A C 1
ATOM 1015 O O . ASN A 1 139 ? 40.602 73.851 45.997 1.00 64.20 139 ASN A O 1
ATOM 1020 N N . ALA A 1 140 ? 41.563 72.639 44.360 1.00 63.55 140 ALA A N 1
ATOM 1021 C CA . ALA A 1 140 ? 41.776 73.798 43.503 1.00 59.34 140 ALA A CA 1
ATOM 1022 C C . ALA A 1 140 ? 40.488 74.332 42.885 1.00 60.60 140 ALA A C 1
ATOM 1023 O O . ALA A 1 140 ? 40.482 75.462 42.384 1.00 61.33 140 ALA A O 1
ATOM 1025 N N . GLY A 1 141 ? 39.406 73.569 42.904 1.00 64.45 141 GLY A N 1
ATOM 1026 C CA . GLY A 1 141 ? 38.135 74.093 42.441 1.00 61.55 141 GLY A CA 1
ATOM 1027 C C . GLY A 1 141 ? 37.928 73.950 40.945 1.00 51.73 141 GLY A C 1
ATOM 1028 O O . GLY A 1 141 ? 38.588 73.167 40.259 1.00 53.34 141 GLY A O 1
ATOM 1029 N N . SER A 1 142 ? 36.987 74.735 40.434 1.00 56.48 142 SER A N 1
ATOM 1030 C CA . SER A 1 142 ? 36.543 74.520 39.067 1.00 57.55 142 SER A CA 1
ATOM 1031 C C . SER A 1 142 ? 37.579 75.021 38.067 1.00 55.56 142 SER A C 1
ATOM 1032 O O . SER A 1 142 ? 38.470 75.822 38.387 1.00 51.88 142 SER A O 1
ATOM 1035 N N . ARG A 1 143 ? 37.427 74.537 36.831 1.00 58.76 143 ARG A N 1
ATOM 1036 C CA . ARG A 1 143 ? 38.367 74.780 35.741 1.00 50.99 143 ARG A CA 1
ATOM 1037 C C . ARG A 1 143 ? 37.897 76.000 34.951 1.00 47.49 143 ARG A C 1
ATOM 1038 O O . ARG A 1 143 ? 36.870 75.944 34.270 1.00 55.86 143 ARG A O 1
ATOM 1046 N N . LEU A 1 144 ? 38.640 77.113 35.055 1.00 44.02 144 LEU A N 1
ATOM 1047 C CA . LEU A 1 144 ? 38.207 78.356 34.421 1.00 38.27 144 LEU A CA 1
ATOM 1048 C C . LEU A 1 144 ? 38.573 78.401 32.939 1.00 45.93 144 LEU A C 1
ATOM 1049 O O . LEU A 1 144 ? 37.823 78.958 32.127 1.00 45.33 144 LEU A O 1
ATOM 1054 N N . ALA A 1 145 ? 39.717 77.833 32.566 1.00 48.65 145 ALA A N 1
ATOM 1055 C CA . ALA A 1 145 ? 40.155 77.889 31.177 1.00 43.89 145 ALA A CA 1
ATOM 1056 C C . ALA A 1 145 ? 41.100 76.732 30.911 1.00 48.57 145 ALA A C 1
ATOM 1057 O O . ALA A 1 145 ? 41.818 76.274 31.813 1.00 44.70 145 ALA A O 1
ATOM 1059 N N . CYS A 1 146 ? 41.113 76.277 29.659 1.00 48.39 146 CYS A N 1
ATOM 1060 C CA . CYS A 1 146 ? 41.944 75.135 29.309 1.00 43.76 146 CYS A CA 1
ATOM 1061 C C . CYS A 1 146 ? 42.211 75.126 27.814 1.00 41.80 146 CYS A C 1
ATOM 1062 O O . CYS A 1 146 ? 41.536 75.802 27.031 1.00 42.16 146 CYS A O 1
ATOM 1065 N N . GLY A 1 147 ? 43.208 74.339 27.429 1.00 41.40 147 GLY A N 1
ATOM 1066 C CA . GLY A 1 147 ? 43.492 74.139 26.021 1.00 46.28 147 GLY A CA 1
ATOM 1067 C C . GLY A 1 147 ? 44.324 72.896 25.817 1.00 47.66 147 GLY A C 1
ATOM 1068 O O . GLY A 1 147 ? 44.943 72.377 26.751 1.00 51.09 147 GLY A O 1
ATOM 1069 N N . VAL A 1 148 ? 44.325 72.417 24.585 1.00 46.08 148 VAL A N 1
ATOM 1070 C CA . VAL A 1 148 ? 45.128 71.259 24.215 1.00 46.06 148 VAL A CA 1
ATOM 1071 C C . VAL A 1 148 ? 46.531 71.749 23.898 1.00 47.48 148 VAL A C 1
ATOM 1072 O O . VAL A 1 148 ? 46.712 72.842 23.351 1.00 54.96 148 VAL A O 1
ATOM 1076 N N . ILE A 1 149 ? 47.526 70.963 24.279 1.00 44.96 149 ILE A N 1
ATOM 1077 C CA . ILE A 1 149 ? 48.926 71.313 24.074 1.00 48.42 149 ILE A CA 1
ATOM 1078 C C . ILE A 1 149 ? 49.363 70.786 22.714 1.00 48.41 149 ILE A C 1
ATOM 1079 O O . ILE A 1 149 ? 49.348 69.574 22.483 1.00 52.61 149 ILE A O 1
ATOM 1084 N N . GLY A 1 150 ? 49.742 71.690 21.807 1.00 45.51 150 GLY A N 1
ATOM 1085 C CA . GLY A 1 150 ? 50.140 71.269 20.472 1.00 50.23 150 GLY A CA 1
ATOM 1086 C C . GLY A 1 150 ? 51.621 71.432 20.173 1.00 59.46 150 GLY A C 1
ATOM 1087 O O . GLY A 1 150 ? 52.321 72.143 20.898 1.00 71.83 150 GLY A O 1
ATOM 1088 N N . ILE A 1 151 ? 52.116 70.768 19.119 1.00 58.33 151 ILE A N 1
ATOM 1089 C CA . ILE A 1 151 ? 53.481 71.009 18.649 1.00 64.35 151 ILE A CA 1
ATOM 1090 C C . ILE A 1 151 ? 53.579 72.447 18.151 1.00 68.57 151 ILE A C 1
ATOM 1091 O O . ILE A 1 151 ? 52.766 72.895 17.328 1.00 63.59 151 ILE A O 1
ATOM 1096 N N . ALA A 1 152 ? 54.565 73.186 18.659 1.00 69.16 152 ALA A N 1
ATOM 1097 C CA . ALA A 1 152 ? 54.723 74.598 18.336 1.00 66.41 152 ALA A CA 1
ATOM 1098 C C . ALA A 1 152 ? 55.915 74.824 17.410 1.00 63.45 152 ALA A C 1
ATOM 1099 O O . ALA A 1 152 ? 56.877 74.049 17.397 1.00 68.48 152 ALA A O 1
ATOM 1101 N N . GLN A 1 153 ? 55.842 75.904 16.640 1.00 58.50 153 GLN A N 1
ATOM 1102 C CA . GLN A 1 153 ? 56.945 76.325 15.782 1.00 63.03 153 GLN A CA 1
ATOM 1103 C C . GLN A 1 153 ? 57.821 77.381 16.461 1.00 61.96 153 GLN A C 1
ATOM 1104 O O . GLN A 1 153 ? 59.041 77.224 16.545 1.00 62.34 153 GLN A O 1
ATOM 1110 N N . MET B 2 1 ? 19.099 87.482 38.045 1.00 112.07 1 MET B N 1
ATOM 1111 C CA . MET B 2 1 ? 20.311 87.416 37.231 1.00 116.65 1 MET B CA 1
ATOM 1112 C C . MET B 2 1 ? 19.986 87.161 35.757 1.00 104.83 1 MET B C 1
ATOM 1113 O O . MET B 2 1 ? 20.321 86.110 35.198 1.00 107.19 1 MET B O 1
ATOM 1118 N N . ALA B 2 2 ? 19.336 88.134 35.123 1.00 87.92 2 ALA B N 1
ATOM 1119 C CA . ALA B 2 2 ? 19.094 88.033 33.691 1.00 96.06 2 ALA B CA 1
ATOM 1120 C C . ALA B 2 2 ? 20.373 88.371 32.923 1.00 102.86 2 ALA B C 1
ATOM 1121 O O . ALA B 2 2 ? 21.178 87.481 32.614 1.00 103.33 2 ALA B O 1
ATOM 1123 N N . GLN B 2 3 ? 20.552 89.654 32.606 1.00 98.52 3 GLN B N 1
ATOM 1124 C CA . GLN B 2 3 ? 21.767 90.221 32.034 1.00 78.71 3 GLN B CA 1
ATOM 1125 C C . GLN B 2 3 ? 22.272 91.287 32.993 1.00 65.59 3 GLN B C 1
ATOM 1126 O O . GLN B 2 3 ? 21.540 91.727 33.887 1.00 64.10 3 GLN B O 1
ATOM 1132 N N . VAL B 2 4 ? 23.536 91.693 32.828 1.00 54.27 4 VAL B N 1
ATOM 1133 C CA . VAL B 2 4 ? 24.113 92.670 33.749 1.00 48.47 4 VAL B CA 1
ATOM 1134 C C . VAL B 2 4 ? 23.413 94.012 33.576 1.00 48.25 4 VAL B C 1
ATOM 1135 O O . VAL B 2 4 ? 23.123 94.444 32.448 1.00 53.46 4 VAL B O 1
ATOM 1139 N N . GLN B 2 5 ? 23.112 94.669 34.707 1.00 42.22 5 GLN B N 1
ATOM 1140 C CA . GLN B 2 5 ? 22.453 95.973 34.721 1.00 40.72 5 GLN B CA 1
ATOM 1141 C C . GLN B 2 5 ? 23.098 96.884 35.760 1.00 38.72 5 GLN B C 1
ATOM 1142 O O . GLN B 2 5 ? 23.344 96.474 36.901 1.00 39.55 5 GLN B O 1
ATOM 1148 N N . LEU B 2 6 ? 23.363 98.123 35.356 1.00 36.72 6 LEU B N 1
ATOM 1149 C CA . LEU B 2 6 ? 24.092 99.075 36.173 1.00 37.29 6 LEU B CA 1
ATOM 1150 C C . LEU B 2 6 ? 23.196 100.259 36.492 1.00 38.83 6 LEU B C 1
ATOM 1151 O O . LEU B 2 6 ? 22.434 100.723 35.638 1.00 39.40 6 LEU B O 1
ATOM 1156 N N . GLN B 2 7 ? 23.292 100.749 37.724 1.00 37.91 7 GLN B N 1
ATOM 1157 C CA . GLN B 2 7 ? 22.486 101.876 38.166 1.00 38.47 7 GLN B CA 1
ATOM 1158 C C . GLN B 2 7 ? 23.397 102.863 38.867 1.00 40.09 7 GLN B C 1
ATOM 1159 O O . GLN B 2 7 ? 24.033 102.516 39.868 1.00 42.62 7 GLN B O 1
ATOM 1165 N N . GLU B 2 8 ? 23.470 104.077 38.333 1.00 34.24 8 GLU B N 1
ATOM 1166 C CA . GLU B 2 8 ? 24.245 105.120 38.974 1.00 41.06 8 GLU B CA 1
ATOM 1167 C C . GLU B 2 8 ? 23.364 105.897 39.942 1.00 43.97 8 GLU B C 1
ATOM 1168 O O . GLU B 2 8 ? 22.130 105.889 39.861 1.00 41.04 8 GLU B O 1
ATOM 1174 N N . SER B 2 9 ? 24.025 106.582 40.863 1.00 37.77 9 SER B N 1
ATOM 1175 C CA . SER B 2 9 ? 23.336 107.424 41.819 1.00 44.04 9 SER B CA 1
ATOM 1176 C C . SER B 2 9 ? 24.346 108.423 42.354 1.00 48.38 9 SER B C 1
ATOM 1177 O O . SER B 2 9 ? 25.559 108.224 42.241 1.00 43.25 9 SER B O 1
ATOM 1180 N N . GLY B 2 10 ? 23.832 109.506 42.922 1.00 45.87 10 GLY B N 1
ATOM 1181 C CA . GLY B 2 10 ? 24.661 110.422 43.668 1.00 44.06 10 GLY B CA 1
ATOM 1182 C C . GLY B 2 10 ? 25.039 111.680 42.937 1.00 45.52 10 GLY B C 1
ATOM 1183 O O . GLY B 2 10 ? 25.750 112.515 43.508 1.00 44.57 10 GLY B O 1
ATOM 1184 N N . GLY B 2 11 ? 24.599 111.847 41.696 1.00 44.25 11 GLY B N 1
ATOM 1185 C CA . GLY B 2 11 ? 24.883 113.077 40.994 1.00 40.80 11 GLY B CA 1
ATOM 1186 C C . GLY B 2 11 ? 24.060 114.230 41.537 1.00 43.01 11 GLY B C 1
ATOM 1187 O O . GLY B 2 11 ? 22.964 114.061 42.076 1.00 47.10 11 GLY B O 1
ATOM 1188 N N . GLY B 2 12 ? 24.595 115.428 41.385 1.00 40.28 12 GLY B N 1
ATOM 1189 C CA . GLY B 2 12 ? 23.862 116.584 41.853 1.00 45.01 12 GLY B CA 1
ATOM 1190 C C . GLY B 2 12 ? 24.477 117.872 41.371 1.00 42.25 12 GLY B C 1
ATOM 1191 O O . GLY B 2 12 ? 25.037 117.918 40.266 1.00 47.95 12 GLY B O 1
ATOM 1192 N N . SER B 2 13 ? 24.373 118.918 42.195 1.00 39.96 13 SER B N 1
ATOM 1193 C CA . SER B 2 13 ? 24.913 120.237 41.889 1.00 50.13 13 SER B CA 1
ATOM 1194 C C . SER B 2 13 ? 25.824 120.677 43.028 1.00 48.84 13 SER B C 1
ATOM 1195 O O . SER B 2 13 ? 25.468 120.543 44.207 1.00 51.71 13 SER B O 1
ATOM 1198 N N . VAL B 2 14 ? 27.004 121.184 42.673 1.00 39.75 14 VAL B N 1
ATOM 1199 C CA . VAL B 2 14 ? 28.007 121.587 43.654 1.00 45.49 14 VAL B CA 1
ATOM 1200 C C . VAL B 2 14 ? 28.791 122.750 43.061 1.00 46.65 14 VAL B C 1
ATOM 1201 O O . VAL B 2 14 ? 28.913 122.880 41.839 1.00 52.97 14 VAL B O 1
ATOM 1205 N N . GLN B 2 15 ? 29.304 123.614 43.931 1.00 44.94 15 GLN B N 1
ATOM 1206 C CA . GLN B 2 15 ? 30.121 124.726 43.468 1.00 49.74 15 GLN B CA 1
ATOM 1207 C C . GLN B 2 15 ? 31.561 124.279 43.250 1.00 50.82 15 GLN B C 1
ATOM 1208 O O . GLN B 2 15 ? 32.048 123.347 43.900 1.00 51.59 15 GLN B O 1
ATOM 1214 N N . ALA B 2 16 ? 32.234 124.949 42.312 1.00 51.67 16 ALA B N 1
ATOM 1215 C CA . ALA B 2 16 ? 33.631 124.661 42.005 1.00 42.27 16 ALA B CA 1
ATOM 1216 C C . ALA B 2 16 ? 34.467 124.574 43.274 1.00 42.31 16 ALA B C 1
ATOM 1217 O O . ALA B 2 16 ? 34.274 125.342 44.224 1.00 43.04 16 ALA B O 1
ATOM 1219 N N . GLY B 2 17 ? 35.400 123.621 43.281 1.00 38.85 17 GLY B N 1
ATOM 1220 C CA . GLY B 2 17 ? 36.177 123.289 44.451 1.00 35.78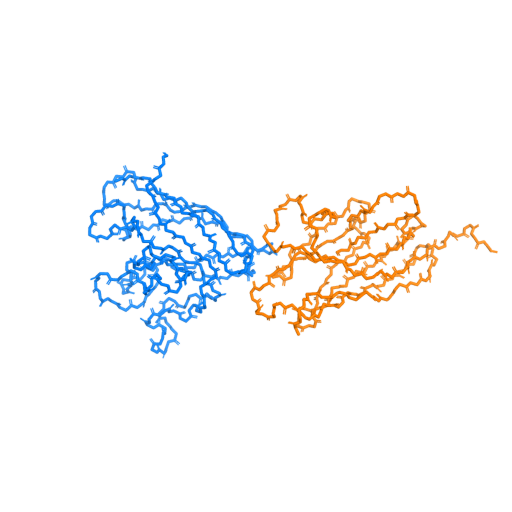 17 GLY B CA 1
ATOM 1221 C C . GLY B 2 17 ? 35.542 122.262 45.368 1.00 36.57 17 GLY B C 1
ATOM 1222 O O . GLY B 2 17 ? 36.244 121.685 46.208 1.00 39.88 17 GLY B O 1
ATOM 1223 N N . GLY B 2 18 ? 34.248 122.000 45.215 1.00 40.91 18 GLY B N 1
ATOM 1224 C CA . GLY B 2 18 ? 33.537 121.066 46.062 1.00 45.69 18 GLY B CA 1
ATOM 1225 C C . GLY B 2 18 ? 33.831 119.614 45.722 1.00 43.98 18 GLY B C 1
ATOM 1226 O O . GLY B 2 18 ? 34.653 119.283 44.868 1.00 42.11 18 GLY B O 1
ATOM 1227 N N . SER B 2 19 ? 33.129 118.727 46.437 1.00 45.63 19 SER B N 1
ATOM 1228 C CA . SER B 2 19 ? 33.264 117.285 46.293 1.00 40.25 19 SER B CA 1
ATOM 1229 C C . SER B 2 19 ? 31.917 116.657 45.963 1.00 42.93 19 SER B C 1
ATOM 1230 O O . SER B 2 19 ? 30.857 117.282 46.080 1.00 46.07 19 SER B O 1
ATOM 1233 N N . LEU B 2 20 ? 31.993 115.391 45.562 1.00 34.97 20 LEU B N 1
ATOM 1234 C CA . LEU B 2 20 ? 30.853 114.572 45.178 1.00 37.70 20 LEU B CA 1
ATOM 1235 C C . LEU B 2 20 ? 31.302 113.123 45.196 1.00 42.87 20 LEU B C 1
ATOM 1236 O O . LEU B 2 20 ? 32.462 112.813 44.898 1.00 49.39 20 LEU B O 1
ATOM 1241 N N . ARG B 2 21 ? 30.383 112.239 45.561 1.00 37.13 21 ARG B N 1
ATOM 1242 C CA . ARG B 2 21 ? 30.624 110.808 45.472 1.00 36.33 21 ARG B CA 1
ATOM 1243 C C . ARG B 2 21 ? 29.504 110.211 44.641 1.00 44.32 21 ARG B C 1
ATOM 1244 O O . ARG B 2 21 ? 28.326 110.487 44.902 1.00 46.53 21 ARG B O 1
ATOM 1252 N N . LEU B 2 22 ? 29.874 109.435 43.618 1.00 33.05 22 LEU B N 1
ATOM 1253 C CA . LEU B 2 22 ? 28.912 108.702 42.815 1.00 27.35 22 LEU B CA 1
ATOM 1254 C C . LEU B 2 22 ? 29.059 107.223 43.102 1.00 27.53 22 LEU B C 1
ATOM 1255 O O . LEU B 2 22 ? 30.147 106.751 43.435 1.00 31.88 22 LEU B O 1
ATOM 1260 N N . ALA B 2 23 ? 27.955 106.495 42.951 1.00 29.45 23 ALA B N 1
ATOM 1261 C CA . ALA B 2 23 ? 27.948 105.062 43.167 1.00 28.64 23 ALA B CA 1
ATOM 1262 C C . ALA B 2 23 ? 27.311 104.374 41.981 1.00 36.36 23 ALA B C 1
ATOM 1263 O O . ALA B 2 23 ? 26.364 104.893 41.384 1.00 45.03 23 ALA B O 1
ATOM 1265 N N . CYS B 2 24 ? 27.827 103.198 41.654 1.00 40.07 24 CYS B N 1
ATOM 1266 C CA . CYS B 2 24 ? 27.295 102.397 40.561 1.00 42.99 24 CYS B CA 1
ATOM 1267 C C . CYS B 2 24 ? 27.064 100.987 41.068 1.00 39.09 24 CYS B C 1
ATOM 1268 O O . CYS B 2 24 ? 28.025 100.277 41.383 1.00 40.51 24 CYS B O 1
ATOM 1271 N N . VAL B 2 25 ? 25.799 100.580 41.120 1.00 35.09 25 VAL B N 1
ATOM 1272 C CA . VAL B 2 25 ? 25.414 99.269 41.618 1.00 33.38 25 VAL B CA 1
ATOM 1273 C C . VAL B 2 25 ? 25.168 98.337 40.446 1.00 38.29 25 VAL B C 1
ATOM 1274 O O . VAL B 2 25 ? 24.419 98.678 39.519 1.00 38.29 25 VAL B O 1
ATOM 1278 N N . ALA B 2 26 ? 25.778 97.156 40.488 1.00 30.14 26 ALA B N 1
ATOM 1279 C CA . ALA B 2 26 ? 25.588 96.153 39.451 1.00 35.82 26 ALA B CA 1
ATOM 1280 C C . ALA B 2 26 ? 24.660 95.053 39.950 1.00 39.55 26 ALA B C 1
ATOM 1281 O O . ALA B 2 26 ? 24.776 94.602 41.093 1.00 45.03 26 ALA B O 1
ATOM 1283 N N . SER B 2 27 ? 23.731 94.629 39.093 1.00 44.47 27 SER B N 1
ATOM 1284 C CA . SER B 2 27 ? 22.798 93.562 39.438 1.00 47.82 27 SER B CA 1
ATOM 1285 C C . SER B 2 27 ? 22.664 92.611 38.260 1.00 53.21 27 SER B C 1
ATOM 1286 O O . SER B 2 27 ? 22.878 92.985 37.104 1.00 51.23 27 SER B O 1
ATOM 1289 N N . GLY B 2 28 ? 22.290 91.373 38.562 1.00 54.55 28 GLY B N 1
ATOM 1290 C CA . GLY B 2 28 ? 22.038 90.443 37.485 1.00 37.98 28 GLY B CA 1
ATOM 1291 C C . GLY B 2 28 ? 23.304 89.918 36.817 1.00 44.53 28 GLY B C 1
ATOM 1292 O O . GLY B 2 28 ? 24.430 90.107 37.279 1.00 48.65 28 GLY B O 1
ATOM 1293 N N . GLY B 2 29 ? 23.083 89.236 35.689 1.00 43.96 29 GLY B N 1
ATOM 1294 C CA . GLY B 2 29 ? 24.160 88.632 34.930 1.00 40.32 29 GLY B CA 1
ATOM 1295 C C . GLY B 2 29 ? 24.658 87.336 35.550 1.00 46.28 29 GLY B C 1
ATOM 1296 O O . GLY B 2 29 ? 24.136 86.830 36.554 1.00 41.24 29 GLY B O 1
ATOM 1297 N N . ASP B 2 30 ? 25.704 86.789 34.930 1.00 42.28 30 ASP B N 1
ATOM 1298 C CA . ASP B 2 30 ? 26.364 85.615 35.486 1.00 34.96 30 ASP B CA 1
ATOM 1299 C C . ASP B 2 30 ? 26.969 85.970 36.835 1.00 45.97 30 ASP B C 1
ATOM 1300 O O . ASP B 2 30 ? 27.893 86.787 36.918 1.00 49.65 30 ASP B O 1
ATOM 1305 N N . THR B 2 31 ? 26.450 85.357 37.893 1.00 52.00 31 THR B N 1
ATOM 1306 C CA . THR B 2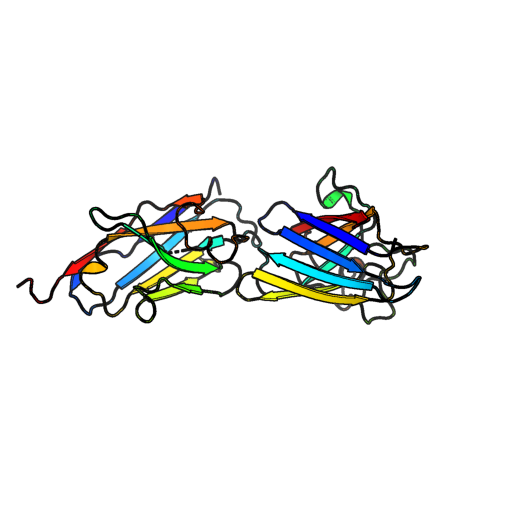 31 ? 26.847 85.720 39.245 1.00 53.45 31 THR B CA 1
ATOM 1307 C C . THR B 2 31 ? 27.909 84.794 39.831 1.00 51.70 31 THR B C 1
ATOM 1308 O O . THR B 2 31 ? 28.244 84.925 41.014 1.00 51.00 31 THR B O 1
ATOM 1312 N N . ARG B 2 32 ? 28.461 83.884 39.034 1.00 50.48 32 ARG B N 1
ATOM 1313 C CA . ARG B 2 32 ? 29.592 83.094 39.500 1.00 48.42 32 ARG B CA 1
ATOM 1314 C C . ARG B 2 32 ? 30.733 84.025 39.900 1.00 50.56 32 ARG B C 1
ATOM 1315 O O . ARG B 2 32 ? 30.962 85.046 39.242 1.00 57.58 32 ARG B O 1
ATOM 1323 N N . PRO B 2 33 ? 31.463 83.722 40.975 1.00 52.91 33 PRO B N 1
ATOM 1324 C CA . PRO B 2 33 ? 32.374 84.726 41.558 1.00 46.69 33 PRO B CA 1
ATOM 1325 C C . PRO B 2 33 ? 33.652 84.962 40.764 1.00 46.51 33 PRO B C 1
ATOM 1326 O O . PRO B 2 33 ? 34.349 85.951 41.033 1.00 48.11 33 PRO B O 1
ATOM 1330 N N . TYR B 2 34 ? 33.996 84.104 39.808 1.00 45.45 34 TYR B N 1
ATOM 1331 C CA . TYR B 2 34 ? 35.188 84.334 39.007 1.00 39.15 34 TYR B CA 1
ATOM 1332 C C . TYR B 2 34 ? 34.925 85.169 37.751 1.00 43.08 34 TYR B C 1
ATOM 1333 O O . TYR B 2 34 ? 35.855 85.363 36.956 1.00 45.28 34 TYR B O 1
ATOM 1342 N N . ILE B 2 35 ? 33.702 85.679 37.574 1.00 32.97 35 ILE B N 1
ATOM 1343 C CA . ILE B 2 35 ? 33.324 86.552 36.455 1.00 31.84 35 ILE B CA 1
ATOM 1344 C C . ILE B 2 35 ? 33.779 87.974 36.774 1.00 32.99 35 ILE B C 1
ATOM 1345 O O . ILE B 2 35 ? 33.112 88.688 37.520 1.00 40.03 35 ILE B O 1
ATOM 1350 N N . THR B 2 36 ? 34.880 88.412 36.169 1.00 34.70 36 THR B N 1
ATOM 1351 C CA . THR B 2 36 ? 35.508 89.685 36.483 1.00 26.74 36 THR B CA 1
ATOM 1352 C C . THR B 2 36 ? 35.198 90.740 35.424 1.00 28.42 36 THR B C 1
ATOM 1353 O O . THR B 2 36 ? 34.982 90.428 34.247 1.00 38.90 36 THR B O 1
ATOM 1357 N N . TYR B 2 37 ? 35.176 92.002 35.853 1.00 26.35 37 TYR B N 1
ATOM 1358 C CA . TYR B 2 37 ? 34.912 93.122 34.958 1.00 22.75 37 TYR B CA 1
ATOM 1359 C C . TYR B 2 37 ? 35.937 94.222 35.180 1.00 22.29 37 TYR B C 1
ATOM 1360 O O . TYR B 2 37 ? 36.531 94.338 36.252 1.00 25.88 37 TYR B O 1
ATOM 1369 N N . TRP B 2 38 ? 36.163 95.009 34.137 1.00 26.35 38 TRP B N 1
ATOM 1370 C CA . TRP B 2 38 ? 36.713 96.343 34.291 1.00 21.78 38 TRP B CA 1
ATOM 1371 C C . TRP B 2 38 ? 35.516 97.259 34.389 1.00 26.80 38 TRP B C 1
ATOM 1372 O O . TRP B 2 38 ? 34.775 97.437 33.416 1.00 27.84 38 TRP B O 1
ATOM 1383 N N . MET B 2 39 ? 35.284 97.767 35.587 1.00 30.66 39 MET B N 1
ATOM 1384 C CA . MET B 2 39 ? 34.103 98.555 35.877 1.00 24.19 39 MET B CA 1
ATOM 1385 C C . MET B 2 39 ? 34.559 100.011 35.902 1.00 27.08 39 MET B C 1
ATOM 1386 O O . MET B 2 39 ? 35.508 100.359 36.618 1.00 31.91 39 MET B O 1
ATOM 1391 N N . GLY B 2 40 ? 33.964 100.832 35.039 1.00 27.67 40 GLY B N 1
ATOM 1392 C CA . GLY B 2 40 ? 34.092 101.203 35.821 1.00 19.16 40 GLY B CA 1
ATOM 1393 C C . GLY B 2 40 ? 33.515 103.250 34.768 1.00 28.44 40 GLY B C 1
ATOM 1394 O O . GLY B 2 40 ? 32.330 103.049 34.519 1.00 32.26 40 GLY B O 1
ATOM 1395 N N . TRP B 2 41 ? 34.020 104.443 35.096 1.00 33.14 41 TRP B N 1
ATOM 1396 C CA . TRP B 2 41 ? 33.238 105.678 35.079 1.00 31.07 41 TRP B CA 1
ATOM 1397 C C . TRP B 2 41 ? 33.581 106.496 33.838 1.00 34.25 41 TRP B C 1
ATOM 1398 O O . TRP B 2 41 ? 34.765 106.704 33.535 1.00 30.35 41 TRP B O 1
ATOM 1409 N N . TYR B 2 42 ? 32.541 106.951 33.125 1.00 32.16 42 TYR B N 1
ATOM 1410 C CA . TYR B 2 42 ? 32.666 107.689 31.871 1.00 27.94 42 TYR B CA 1
ATOM 1411 C C . TYR B 2 42 ? 31.865 108.982 31.956 1.00 28.91 42 TYR B C 1
ATOM 1412 O O . TYR B 2 42 ? 30.933 109.095 32.753 1.00 32.82 42 TYR B O 1
ATOM 1421 N N . ARG B 2 43 ? 32.234 109.957 31.111 1.00 40.44 43 ARG B N 1
ATOM 1422 C CA . ARG B 2 43 ? 31.592 111.268 31.017 1.00 39.41 43 ARG B CA 1
ATOM 1423 C C . ARG B 2 43 ? 31.107 111.531 29.608 1.00 46.24 43 ARG B C 1
ATOM 1424 O O . ARG B 2 43 ? 31.711 111.067 28.635 1.00 55.06 43 ARG B O 1
ATOM 1432 N N . GLN B 2 44 ? 30.049 112.335 29.505 1.00 41.89 44 GLN B N 1
ATOM 1433 C CA . GLN B 2 44 ? 29.706 112.987 28.244 1.00 53.67 44 GLN B CA 1
ATOM 1434 C C . GLN B 2 44 ? 29.263 114.411 28.546 1.00 56.94 44 GLN B C 1
ATOM 1435 O O . GLN B 2 44 ? 28.199 114.629 29.143 1.00 52.46 44 GLN B O 1
ATOM 1441 N N . ALA B 2 45 ? 30.096 115.371 28.151 1.00 57.51 45 ALA B N 1
ATOM 1442 C CA . ALA B 2 45 ? 29.822 116.794 28.262 1.00 63.15 45 ALA B CA 1
ATOM 1443 C C . ALA B 2 45 ? 29.053 117.268 27.035 1.00 73.60 45 ALA B C 1
ATOM 1444 O O . ALA B 2 45 ? 28.998 116.566 26.015 1.00 73.65 45 ALA B O 1
ATOM 1446 N N . PRO B 2 46 ? 28.426 118.445 27.101 1.00 77.16 46 PRO B N 1
ATOM 1447 C CA . PRO B 2 46 ? 27.692 118.947 25.930 1.00 77.03 46 PRO B CA 1
ATOM 1448 C C . PRO B 2 46 ? 28.608 119.078 24.719 1.00 71.86 46 PRO B C 1
ATOM 1449 O O . PRO B 2 46 ? 29.687 119.674 24.798 1.00 69.47 46 PRO B O 1
ATOM 1453 N N . GLY B 2 47 ? 28.185 118.477 23.606 1.00 69.20 47 GLY B N 1
ATOM 1454 C CA . GLY B 2 47 ? 28.901 118.604 22.351 1.00 68.77 47 GLY B CA 1
ATOM 1455 C C . GLY B 2 47 ? 30.222 117.871 22.238 1.00 79.77 47 GLY B C 1
ATOM 1456 O O . GLY B 2 47 ? 30.928 118.057 21.244 1.00 86.29 47 GLY B O 1
ATOM 1457 N N . LYS B 2 48 ? 30.594 117.042 23.206 1.00 82.33 48 LYS B N 1
ATOM 1458 C CA . LYS B 2 48 ? 31.840 116.300 23.101 1.00 73.07 48 LYS B CA 1
ATOM 1459 C C . LYS B 2 48 ? 31.573 114.808 23.184 1.00 63.37 48 LYS B C 1
ATOM 1460 O O . LYS B 2 48 ? 30.490 114.362 23.580 1.00 57.36 48 LYS B O 1
ATOM 1466 N N . GLU B 2 49 ? 32.590 114.047 22.796 1.00 68.42 49 GLU B N 1
ATOM 1467 C CA . GLU B 2 49 ? 32.486 112.599 22.779 1.00 73.01 49 GLU B CA 1
ATOM 1468 C C . GLU B 2 49 ? 32.501 112.043 24.196 1.00 71.58 49 GLU B C 1
ATOM 1469 O O . GLU B 2 49 ? 32.993 112.678 25.134 1.00 75.89 49 GLU B O 1
ATOM 1475 N N . ARG B 2 50 ? 31.949 110.842 24.344 1.00 65.26 50 ARG B N 1
ATOM 1476 C CA . ARG B 2 50 ? 31.996 110.154 25.628 1.00 54.31 50 ARG B CA 1
ATOM 1477 C C . ARG B 2 50 ? 33.431 109.739 25.947 1.00 52.24 50 ARG B C 1
ATOM 1478 O O . ARG B 2 50 ? 34.129 109.186 25.091 1.00 56.03 50 ARG B O 1
ATOM 1486 N N . GLU B 2 51 ? 33.883 110.023 27.173 1.00 48.03 51 GLU B N 1
ATOM 1487 C CA . GLU B 2 51 ? 35.270 109.789 27.553 1.00 47.54 51 GLU B CA 1
ATOM 1488 C C . GLU B 2 51 ? 35.361 109.058 28.886 1.00 42.81 51 GLU B C 1
ATOM 1489 O O . GLU B 2 51 ? 34.536 109.260 29.781 1.00 44.05 51 GLU B O 1
ATOM 1495 N N . GLY B 2 52 ? 36.388 108.216 29.015 1.00 41.04 52 GLY B N 1
ATOM 1496 C CA . GLY B 2 52 ? 36.586 107.453 30.240 1.00 38.82 52 GLY B CA 1
ATOM 1497 C C . GLY B 2 52 ? 37.280 108.287 31.304 1.00 42.65 52 GLY B C 1
ATOM 1498 O O . GLY B 2 52 ? 38.127 109.126 31.010 1.00 53.27 52 GLY B O 1
ATOM 1499 N N . VAL B 2 53 ? 36.918 108.042 32.558 1.00 36.39 53 VAL B N 1
ATOM 1500 C CA . VAL B 2 53 ? 37.432 108.815 33.681 1.00 36.29 53 VAL B CA 1
ATOM 1501 C C . VAL B 2 53 ? 38.275 107.952 34.617 1.00 31.78 53 VAL B C 1
ATOM 1502 O O . VAL B 2 53 ? 39.381 108.330 35.006 1.00 32.52 53 VAL B O 1
ATOM 1506 N N . ALA B 2 54 ? 37.771 106.777 34.970 1.00 29.82 54 ALA B N 1
ATOM 1507 C CA . ALA B 2 54 ? 38.430 105.906 35.923 1.00 27.24 54 ALA B CA 1
ATOM 1508 C C . ALA B 2 54 ? 37.895 104.504 35.712 1.00 30.62 54 ALA B C 1
ATOM 1509 O O . ALA B 2 54 ? 36.753 104.318 35.277 1.00 32.43 54 ALA B O 1
ATOM 1511 N N . THR B 2 55 ? 38.724 103.515 36.011 1.00 30.41 55 THR B N 1
ATOM 1512 C CA . THR B 2 55 ? 38.281 102.137 35.887 1.00 27.60 55 THR B CA 1
ATOM 1513 C C . THR B 2 55 ? 38.925 101.315 36.993 1.00 28.34 55 THR B C 1
ATOM 1514 O O . THR B 2 55 ? 39.987 101.667 37.516 1.00 28.28 55 THR B O 1
ATOM 1518 N N . ILE B 2 56 ? 38.274 100.211 37.349 1.00 22.92 56 ILE B N 1
ATOM 1519 C CA . ILE B 2 56 ? 38.767 99.382 38.443 1.00 28.91 56 ILE B CA 1
ATOM 1520 C C . ILE B 2 56 ? 38.445 97.932 38.127 1.00 29.27 56 ILE B C 1
ATOM 1521 O O . ILE B 2 56 ? 37.414 97.627 37.521 1.00 34.26 56 ILE B O 1
ATOM 1526 N N . TYR B 2 57 ? 39.349 97.037 38.512 1.00 33.05 57 TYR B N 1
ATOM 1527 C CA . TYR B 2 57 ? 39.203 95.618 38.213 1.00 29.82 57 TYR B CA 1
ATOM 1528 C C . TYR B 2 57 ? 38.448 94.969 39.364 1.00 27.97 57 TYR B C 1
ATOM 1529 O O . TYR B 2 57 ? 38.956 94.900 40.488 1.00 28.06 57 TYR B O 1
ATOM 1538 N N . THR B 2 58 ? 37.231 94.501 39.090 1.00 30.03 58 THR B N 1
ATOM 1539 C CA . THR B 2 58 ? 36.403 93.902 40.130 1.00 25.78 58 THR B CA 1
ATOM 1540 C C . THR B 2 58 ? 36.952 92.581 40.645 1.00 34.49 58 THR B C 1
ATOM 1541 O O . THR B 2 58 ? 36.550 92.147 41.731 1.00 45.71 58 THR B O 1
ATOM 1545 N N . GLY B 2 59 ? 37.851 91.937 39.906 1.00 38.63 59 GLY B N 1
ATOM 1546 C CA . GLY B 2 59 ? 38.511 90.733 40.360 1.00 35.98 59 GLY B CA 1
ATOM 1547 C C . GLY B 2 59 ? 39.811 90.960 41.099 1.00 38.90 59 GLY B C 1
ATOM 1548 O O . GLY B 2 59 ? 40.555 90.000 41.315 1.00 37.04 59 GLY B O 1
ATOM 1549 N N . GLY B 2 60 ? 40.112 92.199 41.496 1.00 46.77 60 GLY B N 1
ATOM 1550 C CA . GLY B 2 60 ? 41.364 92.516 42.164 1.00 36.34 60 GLY B CA 1
ATOM 1551 C C . GLY B 2 60 ? 41.391 93.909 42.757 1.00 37.76 60 GLY B C 1
ATOM 1552 O O . GLY B 2 60 ? 40.538 94.250 43.585 1.00 38.97 60 GLY B O 1
ATOM 1553 N N . SER B 2 61 ? 42.355 94.738 42.336 1.00 35.14 61 SER B N 1
ATOM 1554 C CA . SER B 2 61 ? 42.450 96.076 42.913 1.00 33.65 61 SER B CA 1
ATOM 1555 C C . SER B 2 61 ? 43.043 97.126 41.986 1.00 32.42 61 SER B C 1
ATOM 1556 O O . SER B 2 61 ? 43.109 98.292 42.389 1.00 35.92 61 SER B O 1
ATOM 1559 N N . GLY B 2 62 ? 43.486 96.776 40.781 1.00 32.39 62 GLY B N 1
ATOM 1560 C CA . GLY B 2 62 ? 44.111 97.773 39.924 1.00 35.70 62 GLY B CA 1
ATOM 1561 C C . GLY B 2 62 ? 43.121 98.852 39.521 1.00 34.78 62 GLY B C 1
ATOM 1562 O O . GLY B 2 62 ? 41.940 98.583 39.292 1.00 29.19 62 GLY B O 1
ATOM 1563 N N . THR B 2 63 ? 43.610 100.094 39.459 1.00 32.56 63 THR B N 1
ATOM 1564 C CA . THR B 2 63 ? 42.808 101.248 39.076 1.00 26.34 63 THR B CA 1
ATOM 1565 C C . THR B 2 63 ? 43.587 102.084 38.070 1.00 28.83 63 THR B C 1
ATOM 1566 O O . THR B 2 63 ? 44.820 102.107 38.090 1.00 29.51 63 THR B O 1
ATOM 1570 N N . TYR B 2 64 ? 42.858 102.766 37.182 1.00 32.95 64 TYR B N 1
ATOM 1571 C CA . TYR B 2 64 ? 43.472 103.612 36.165 1.00 25.98 64 TYR B CA 1
ATOM 1572 C C . TYR B 2 64 ? 42.555 104.788 35.901 1.00 26.07 64 TYR B C 1
ATOM 1573 O O . TYR B 2 64 ? 41.332 104.632 35.904 1.00 30.08 64 TYR B O 1
ATOM 1582 N N . TYR B 2 65 ? 43.161 105.952 35.658 1.00 31.89 65 TYR B N 1
ATOM 1583 C CA . TYR B 2 65 ? 42.457 107.223 35.556 1.00 36.80 65 TYR B CA 1
ATOM 1584 C C . TYR B 2 65 ? 42.863 107.953 34.283 1.00 35.76 65 TYR B C 1
ATOM 1585 O O . TYR B 2 65 ? 43.989 107.809 33.792 1.00 40.10 65 TYR B O 1
ATOM 1594 N N . SER B 2 66 ? 41.940 108.757 33.763 1.00 33.51 66 SER B N 1
ATOM 1595 C CA . SER B 2 66 ? 42.289 109.677 32.690 1.00 33.83 66 SER B CA 1
ATOM 1596 C C . SER B 2 66 ? 43.207 110.771 33.215 1.00 35.76 66 SER B C 1
ATOM 1597 O O . SER B 2 66 ? 43.207 111.088 34.408 1.00 46.19 66 SER B O 1
ATOM 1600 N N . ASP B 2 67 ? 44.008 111.345 32.312 1.00 43.50 67 ASP B N 1
ATOM 1601 C CA . ASP B 2 67 ? 44.885 112.454 32.690 1.00 39.04 67 ASP B CA 1
ATOM 1602 C C . ASP B 2 67 ? 44.100 113.607 33.300 1.00 38.91 67 ASP B C 1
ATOM 1603 O O . ASP B 2 67 ? 44.525 114.206 34.298 1.00 41.81 67 ASP B O 1
ATOM 1608 N N . SER B 2 68 ? 42.953 113.939 32.705 1.00 41.01 68 SER B N 1
ATOM 1609 C CA . SER B 2 68 ? 42.193 115.107 33.137 1.00 40.15 68 SER B CA 1
ATOM 1610 C C . SER B 2 68 ? 41.721 115.012 34.583 1.00 42.69 68 SER B C 1
ATOM 1611 O O . SER B 2 68 ? 41.403 116.049 35.183 1.00 48.76 68 SER B O 1
ATOM 1614 N N . VAL B 2 69 ? 41.666 113.808 35.161 1.00 34.25 69 VAL B N 1
ATOM 1615 C CA . VAL B 2 69 ? 41.136 113.625 36.508 1.00 34.14 69 VAL B CA 1
ATOM 1616 C C . VAL B 2 69 ? 42.122 112.971 37.463 1.00 39.90 69 VAL B C 1
ATOM 1617 O O . VAL B 2 69 ? 41.778 112.776 38.636 1.00 49.92 69 VAL B O 1
ATOM 1621 N N . GLU B 2 70 ? 43.327 112.615 37.015 1.00 45.02 70 GLU B N 1
ATOM 1622 C CA . GLU B 2 70 ? 44.299 112.022 37.934 1.00 51.46 70 GLU B CA 1
ATOM 1623 C C . GLU B 2 70 ? 44.618 112.989 39.075 1.00 45.55 70 GLU B C 1
ATOM 1624 O O . GLU B 2 70 ? 44.786 114.195 38.866 1.00 48.84 70 GLU B O 1
ATOM 1630 N N . GLY B 2 71 ? 44.677 112.460 40.295 1.00 34.25 71 GLY B N 1
ATOM 1631 C CA . GLY B 2 71 ? 44.919 113.280 41.458 1.00 32.40 71 GLY B CA 1
ATOM 1632 C C . GLY B 2 71 ? 43.669 113.793 42.147 1.00 33.49 71 GLY B C 1
ATOM 1633 O O . GLY B 2 71 ? 43.665 113.931 43.377 1.00 46.06 71 GLY B O 1
ATOM 1634 N N . ARG B 2 72 ? 42.596 114.049 41.395 1.00 32.81 72 ARG B N 1
ATOM 1635 C CA . ARG B 2 72 ? 41.362 114.586 41.958 1.00 26.92 72 ARG B CA 1
ATOM 1636 C C . ARG B 2 72 ? 40.262 113.558 42.165 1.00 31.45 72 ARG B C 1
ATOM 1637 O O . ARG B 2 72 ? 39.480 113.697 43.107 1.00 36.00 72 ARG B O 1
ATOM 1645 N N . PHE B 2 73 ? 40.150 112.553 41.302 1.00 30.44 73 PHE B N 1
ATOM 1646 C CA . PHE B 2 73 ? 39.120 111.540 41.439 1.00 27.85 73 PHE B CA 1
ATOM 1647 C C . PHE B 2 73 ? 39.761 110.262 41.946 1.00 35.26 73 PHE B C 1
ATOM 1648 O O . PHE B 2 73 ? 40.927 109.975 41.644 1.00 35.44 73 PHE B O 1
ATOM 1656 N N . THR B 2 74 ? 38.988 109.491 42.708 1.00 34.64 74 THR B N 1
ATOM 1657 C CA . THR B 2 74 ? 39.423 108.169 43.127 1.00 32.49 74 THR B CA 1
ATOM 1658 C C . THR B 2 74 ? 38.289 107.174 42.985 1.00 32.09 74 THR B C 1
ATOM 1659 O O . THR B 2 74 ? 37.144 107.479 43.333 1.00 36.80 74 THR B O 1
ATOM 1663 N N . ILE B 2 75 ? 38.616 105.984 42.483 1.00 30.47 75 ILE B N 1
ATOM 1664 C CA . ILE B 2 75 ? 37.632 104.939 42.236 1.00 30.60 75 ILE B CA 1
ATOM 1665 C C . ILE B 2 75 ? 37.912 103.775 43.180 1.00 35.13 75 ILE B C 1
ATOM 1666 O O . ILE B 2 75 ? 39.069 103.391 43.383 1.00 36.98 75 ILE B O 1
ATOM 1671 N N . SER B 2 76 ? 36.851 103.229 43.762 1.00 34.51 76 SER B N 1
ATOM 1672 C CA . SER B 2 76 ? 36.950 102.145 44.724 1.00 34.11 76 SER B CA 1
ATOM 1673 C C . SER B 2 76 ? 35.721 101.259 44.576 1.00 32.95 76 SER B C 1
ATOM 1674 O O . SER B 2 76 ? 34.786 101.576 43.835 1.00 43.79 76 SER B O 1
ATOM 1677 N N .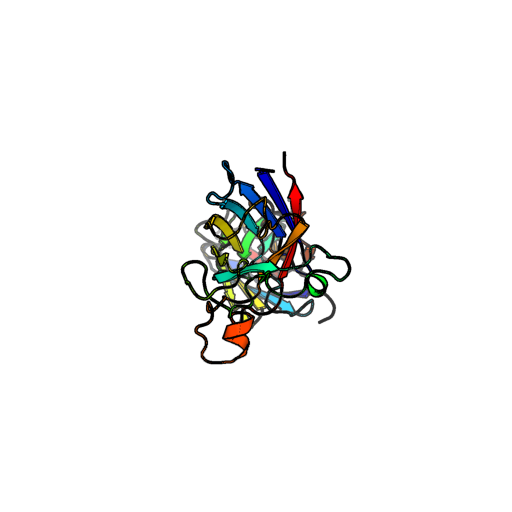 GLN B 2 77 ? 35.712 100.139 45.292 1.00 32.66 77 GLN B N 1
ATOM 1678 C CA . GLN B 2 77 ? 34.594 99.220 45.175 1.00 32.71 77 GLN B CA 1
ATOM 1679 C C . GLN B 2 77 ? 34.350 98.509 46.496 1.00 40.49 77 GLN B C 1
ATOM 1680 O O . GLN B 2 77 ? 35.262 98.327 47.317 1.00 38.15 77 GLN B O 1
ATOM 1686 N N . ASP B 2 78 ? 33.103 98.105 46.676 1.00 34.40 78 ASP B N 1
ATOM 1687 C CA . ASP B 2 78 ? 32.671 97.218 47.744 1.00 36.28 78 ASP B CA 1
ATOM 1688 C C . ASP B 2 78 ? 32.201 95.958 47.027 1.00 36.30 78 ASP B C 1
ATOM 1689 O O . ASP B 2 78 ? 31.043 95.861 46.612 1.00 41.96 78 ASP B O 1
ATOM 1694 N N . LYS B 2 79 ? 33.124 95.005 46.847 1.00 34.02 79 LYS B N 1
ATOM 1695 C CA . LYS B 2 79 ? 32.868 93.897 45.931 1.00 31.56 79 LYS B CA 1
ATOM 1696 C C . LYS B 2 79 ? 31.660 93.091 46.377 1.00 44.13 79 LYS B C 1
ATOM 1697 O O . LYS B 2 79 ? 30.874 92.620 45.543 1.00 44.38 79 LYS B O 1
ATOM 1703 N N . ALA B 2 80 ? 31.501 92.923 47.696 1.00 55.66 80 ALA B N 1
ATOM 1704 C CA . ALA B 2 80 ? 30.380 92.156 48.228 1.00 49.66 80 ALA B CA 1
ATOM 1705 C C . ALA B 2 80 ? 29.038 92.754 47.825 1.00 47.55 80 ALA B C 1
ATOM 1706 O O . ALA B 2 80 ? 28.060 92.019 47.636 1.00 48.74 80 ALA B O 1
ATOM 1708 N N . GLN B 2 81 ? 28.970 94.076 47.678 1.00 44.55 81 GLN B N 1
ATOM 1709 C CA . GLN B 2 81 ? 27.750 94.747 47.259 1.00 44.06 81 GLN B CA 1
ATOM 1710 C C . GLN B 2 81 ? 27.749 95.147 45.783 1.00 47.42 81 GLN B C 1
ATOM 1711 O O . GLN B 2 81 ? 26.797 95.794 45.335 1.00 49.30 81 GLN B O 1
ATOM 1717 N N . ARG B 2 82 ? 28.772 94.775 45.010 1.00 49.59 82 ARG B N 1
ATOM 1718 C CA . ARG B 2 82 ? 28.803 95.074 43.576 1.00 42.08 82 ARG B CA 1
ATOM 1719 C C . ARG B 2 82 ? 28.611 96.561 43.307 1.00 35.83 82 ARG B C 1
ATOM 1720 O O . ARG B 2 82 ? 27.923 96.963 42.370 1.00 38.88 82 ARG B O 1
ATOM 1728 N N . THR B 2 83 ? 29.204 97.390 44.151 1.00 37.34 83 THR B N 1
ATOM 1729 C CA . THR B 2 83 ? 29.102 98.829 44.010 1.00 36.55 83 THR B CA 1
ATOM 1730 C C . THR B 2 83 ? 30.491 99.415 43.803 1.00 42.73 83 THR B C 1
ATOM 1731 O O . THR B 2 83 ? 31.442 99.060 44.513 1.00 40.82 83 THR B O 1
ATOM 1735 N N . VAL B 2 84 ? 30.600 100.300 42.819 1.00 36.26 84 VAL B N 1
ATOM 1736 C CA . VAL B 2 84 ? 31.843 100.971 42.479 1.00 35.74 84 VAL B CA 1
ATOM 1737 C C . VAL B 2 84 ? 31.621 102.460 42.679 1.00 36.58 84 VAL B C 1
ATOM 1738 O O . VAL B 2 84 ? 30.684 103.029 42.105 1.00 32.24 84 VAL B O 1
ATOM 1742 N N . TYR B 2 85 ? 32.477 103.081 43.493 1.00 39.47 85 TYR B N 1
ATOM 1743 C CA . TYR B 2 85 ? 32.329 104.470 43.913 1.00 36.30 85 TYR B CA 1
ATOM 1744 C C . TYR B 2 85 ? 33.325 105.350 43.181 1.00 33.80 85 TYR B C 1
ATOM 1745 O O . TYR B 2 85 ? 34.489 104.975 43.022 1.00 33.82 85 TYR B O 1
ATOM 1754 N N . LEU B 2 86 ? 32.878 106.542 42.785 1.00 34.86 86 LEU B N 1
ATOM 1755 C CA . LEU B 2 86 ? 33.759 107.577 42.252 1.00 27.83 86 LEU B CA 1
ATOM 1756 C C . LEU B 2 86 ? 33.755 108.747 43.220 1.00 32.44 86 LEU B C 1
ATOM 1757 O O . LEU B 2 86 ? 32.783 109.506 43.269 1.00 40.38 86 LEU B O 1
ATOM 1762 N N . GLN B 2 87 ? 34.845 108.907 43.974 1.00 33.31 87 GLN B N 1
ATOM 1763 C CA . GLN B 2 87 ? 35.013 110.050 44.860 1.00 30.43 87 GLN B CA 1
ATOM 1764 C C . GLN B 2 87 ? 35.659 111.165 44.053 1.00 35.47 87 GLN B C 1
ATOM 1765 O O . GLN B 2 87 ? 36.826 111.053 43.660 1.00 34.88 87 GLN B O 1
ATOM 1771 N N . MET B 2 88 ? 34.889 112.232 43.794 1.00 30.47 88 MET B N 1
ATOM 1772 C CA . MET B 2 88 ? 35.311 113.355 42.957 1.00 26.69 88 MET B CA 1
ATOM 1773 C C . MET B 2 88 ? 35.599 114.553 43.853 1.00 32.21 88 MET B C 1
ATOM 1774 O O . MET B 2 88 ? 34.680 115.094 44.478 1.00 39.96 88 MET B O 1
ATOM 1779 N N . ASN B 2 89 ? 36.861 114.980 43.895 1.00 37.94 89 ASN B N 1
ATOM 1780 C CA . ASN B 2 89 ? 37.284 116.126 44.689 1.00 34.84 89 ASN B CA 1
ATOM 1781 C C . ASN B 2 89 ? 37.792 117.235 43.780 1.00 32.68 89 ASN B C 1
ATOM 1782 O O . ASN B 2 89 ? 38.024 117.037 42.585 1.00 40.87 89 ASN B O 1
ATOM 1787 N N . ASP B 2 90 ? 38.017 118.397 44.394 1.00 34.83 90 ASP B N 1
ATOM 1788 C CA . ASP B 2 90 ? 38.429 119.613 43.696 1.00 35.32 90 ASP B CA 1
ATOM 1789 C C . ASP B 2 90 ? 37.735 119.728 42.330 1.00 34.76 90 ASP B C 1
ATOM 1790 O O . ASP B 2 90 ? 38.374 119.729 41.277 1.00 50.90 90 ASP B O 1
ATOM 1795 N N . LEU B 2 91 ? 36.398 119.801 42.352 1.00 38.11 91 LEU B N 1
ATOM 1796 C CA . LEU B 2 91 ? 35.624 119.792 41.114 1.00 35.03 91 LEU B CA 1
ATOM 1797 C C . LEU B 2 91 ? 35.800 121.106 40.353 1.00 40.75 91 LEU B C 1
ATOM 1798 O O . LEU B 2 91 ? 35.803 122.184 40.948 1.00 45.80 91 LEU B O 1
ATOM 1803 N N . LYS B 2 92 ? 35.988 121.012 39.033 1.00 43.12 92 LYS B N 1
ATOM 1804 C CA . LYS B 2 92 ? 36.053 122.177 38.160 1.00 38.69 92 LYS B CA 1
ATOM 1805 C C . LYS B 2 92 ? 34.760 122.299 37.371 1.00 50.38 92 LYS B C 1
ATOM 1806 O O . LYS B 2 92 ? 33.995 121.334 37.262 1.00 53.09 92 LYS B O 1
ATOM 1812 N N . PRO B 2 93 ? 34.467 123.478 36.811 1.00 46.82 93 PRO B N 1
ATOM 1813 C CA . PRO B 2 93 ? 33.245 123.596 36.001 1.00 43.73 93 PRO B CA 1
ATOM 1814 C C . PRO B 2 93 ? 33.208 122.636 34.822 1.00 47.58 93 PRO B C 1
ATOM 1815 O O . PRO B 2 93 ? 32.135 122.116 34.488 1.00 52.69 93 PRO B O 1
ATOM 1819 N N . GLU B 2 94 ? 34.357 122.352 34.204 1.00 47.15 94 GLU B N 1
ATOM 1820 C CA . GLU B 2 94 ? 34.408 121.458 33.048 1.00 49.28 94 GLU B CA 1
ATOM 1821 C C . GLU B 2 94 ? 34.205 119.985 33.405 1.00 46.16 94 GLU B C 1
ATOM 1822 O O . GLU B 2 94 ? 34.063 119.157 32.493 1.00 46.69 94 GLU B O 1
ATOM 1828 N N . ASP B 2 95 ? 34.197 119.626 34.692 1.00 42.71 95 ASP B N 1
ATOM 1829 C CA . ASP B 2 95 ? 33.730 118.290 35.042 1.00 45.57 95 ASP B CA 1
ATOM 1830 C C . ASP B 2 95 ? 32.216 118.136 34.886 1.00 45.87 95 ASP B C 1
ATOM 1831 O O . ASP B 2 95 ? 31.701 117.043 35.150 1.00 42.48 95 ASP B O 1
ATOM 1836 N N . THR B 2 96 ? 31.489 119.188 34.510 1.00 47.07 96 THR B N 1
ATOM 1837 C CA . THR B 2 96 ? 30.054 119.056 34.291 1.00 43.54 96 THR B CA 1
ATOM 1838 C C . THR B 2 96 ? 29.801 118.143 33.097 1.00 49.90 96 THR B C 1
ATOM 1839 O O . THR B 2 96 ? 30.391 118.323 32.024 1.00 50.26 96 THR B O 1
ATOM 1843 N N . ALA B 2 97 ? 28.936 117.148 33.299 1.00 51.34 97 ALA B N 1
ATOM 1844 C CA . ALA B 2 97 ? 28.598 116.149 32.288 1.00 44.63 97 ALA B CA 1
ATOM 1845 C C . ALA B 2 97 ? 27.576 115.187 32.879 1.00 47.94 97 ALA B C 1
ATOM 1846 O O . ALA B 2 97 ? 27.332 115.166 34.091 1.00 42.40 97 ALA B O 1
ATOM 1848 N N . MET B 2 98 ? 26.976 114.390 31.997 1.00 44.41 98 MET B N 1
ATOM 1849 C CA . MET B 2 98 ? 26.294 113.180 32.424 1.00 45.39 98 MET B CA 1
ATOM 1850 C C . MET B 2 98 ? 27.343 112.094 32.620 1.00 45.49 98 MET B C 1
ATOM 1851 O O . MET B 2 98 ? 28.158 111.844 31.720 1.00 41.21 98 MET B O 1
ATOM 1856 N N . TYR B 2 99 ? 27.349 111.481 33.809 1.00 40.35 99 TYR B N 1
ATOM 1857 C CA . TYR B 2 99 ? 28.336 110.474 34.192 1.00 30.95 99 TYR B CA 1
ATOM 1858 C C . TYR B 2 99 ? 27.729 109.078 34.072 1.00 43.57 99 TYR B C 1
ATOM 1859 O O . TYR B 2 99 ? 26.638 108.827 34.595 1.00 41.91 99 TYR B O 1
ATOM 1868 N N . TYR B 2 100 ? 28.425 108.174 33.368 1.00 44.76 100 TYR B N 1
ATOM 1869 C CA . TYR B 2 100 ? 27.924 106.825 33.129 1.00 38.72 100 TYR B CA 1
ATOM 1870 C C . TYR B 2 100 ? 28.829 105.778 33.749 1.00 35.36 100 TYR B C 1
ATOM 1871 O O . TYR B 2 100 ? 30.057 105.913 33.751 1.00 41.03 100 TYR B O 1
ATOM 1880 N N . CYS B 2 101 ? 28.195 104.729 34.247 1.00 39.37 101 CYS B N 1
ATOM 1881 C CA . CYS B 2 101 ? 28.843 103.496 34.641 1.00 33.37 101 CYS B CA 1
ATOM 1882 C C . CYS B 2 101 ? 28.848 102.526 33.461 1.00 39.12 101 CYS B C 1
ATOM 1883 O O . CYS B 2 101 ? 27.924 102.503 32.642 1.00 39.59 101 CYS B O 1
ATOM 1886 N N . ALA B 2 102 ? 29.895 101.716 33.378 1.00 44.86 102 ALA B N 1
ATOM 1887 C CA . ALA B 2 102 ? 30.046 100.825 32.243 1.00 21.00 102 ALA B CA 1
ATOM 1888 C C . ALA B 2 102 ? 30.867 99.625 32.664 1.00 29.71 102 ALA B C 1
ATOM 1889 O O . ALA B 2 102 ? 31.815 99.759 33.440 1.00 41.34 102 ALA B O 1
ATOM 1891 N N . ALA B 2 103 ? 30.508 98.455 32.154 1.00 30.45 103 ALA B N 1
ATOM 1892 C CA . ALA B 2 103 ? 31.220 97.229 32.480 1.00 27.94 103 ALA B CA 1
ATOM 1893 C C . ALA B 2 103 ? 31.835 96.650 31.219 1.00 29.77 103 ALA B C 1
ATOM 1894 O O . ALA B 2 103 ? 31.156 96.530 30.187 1.00 32.36 103 ALA B O 1
ATOM 1896 N N . GLY B 2 104 ? 33.117 96.303 31.308 1.00 29.92 104 GLY B N 1
ATOM 1897 C CA . GLY B 2 104 ? 33.832 95.665 30.218 1.00 33.95 104 GLY B CA 1
ATOM 1898 C C . GLY B 2 104 ? 34.435 94.329 30.612 1.00 35.14 104 GLY B C 1
ATOM 1899 O O . GLY B 2 104 ? 34.611 94.033 31.804 1.00 27.49 104 GLY B O 1
ATOM 1900 N N . ASN B 2 105 ? 34.759 93.510 29.610 1.00 32.42 105 ASN B N 1
ATOM 1901 C CA . ASN B 2 105 ? 35.258 92.170 29.870 1.00 29.23 105 ASN B CA 1
ATOM 1902 C C . ASN B 2 105 ? 36.501 92.198 30.755 1.00 37.85 105 ASN B C 1
ATOM 1903 O O . ASN B 2 105 ? 37.396 93.024 30.577 1.00 43.12 105 ASN B O 1
ATOM 1908 N N . GLY B 2 106 ? 36.551 91.281 31.725 1.00 31.90 106 GLY B N 1
ATOM 1909 C CA . GLY B 2 106 ? 37.662 91.264 32.664 1.00 24.60 106 GLY B CA 1
ATOM 1910 C C . GLY B 2 106 ? 39.008 90.957 32.045 1.00 26.82 106 GLY B C 1
ATOM 1911 O O . GLY B 2 106 ? 40.042 91.247 32.655 1.00 33.78 106 GLY B O 1
ATOM 1912 N N . ALA B 2 107 ? 39.025 90.366 30.861 1.00 32.55 107 ALA B N 1
ATOM 1913 C CA . ALA B 2 107 ? 40.270 90.128 30.153 1.00 37.78 107 ALA B CA 1
ATOM 1914 C C . ALA B 2 107 ? 40.692 91.300 29.274 1.00 38.32 107 ALA B C 1
ATOM 1915 O O . ALA B 2 107 ? 41.645 91.149 28.504 1.00 43.34 107 ALA B O 1
ATOM 1917 N N . LEU B 2 108 ? 40.005 92.435 29.357 1.00 33.79 108 LEU B N 1
ATOM 1918 C CA . LEU B 2 108 ? 40.346 93.564 28.508 1.00 29.11 108 LEU B CA 1
ATOM 1919 C C . LEU B 2 108 ? 41.813 93.898 28.688 1.00 33.57 108 LEU B C 1
ATOM 1920 O O . LEU B 2 108 ? 42.339 93.865 29.812 1.00 38.11 108 LEU B O 1
ATOM 1925 N N . PRO B 2 109 ? 42.509 94.237 27.608 1.00 37.45 109 PRO B N 1
ATOM 1926 C CA . PRO B 2 109 ? 43.941 94.473 27.708 1.00 38.43 109 PRO B CA 1
ATOM 1927 C C . PRO B 2 109 ? 44.229 95.934 28.039 1.00 42.13 109 PRO B C 1
ATOM 1928 O O . PRO B 2 109 ? 43.359 96.798 27.892 1.00 39.00 109 PRO B O 1
ATOM 1932 N N . PRO B 2 110 ? 45.442 96.240 28.502 1.00 36.06 110 PRO B N 1
ATOM 1933 C CA . PRO B 2 110 ? 45.774 97.641 28.812 1.00 35.52 110 PRO B CA 1
ATOM 1934 C C . PRO B 2 110 ? 45.518 98.510 27.604 1.00 42.43 110 PRO B C 1
ATOM 1935 O O . PRO B 2 110 ? 45.955 98.197 26.493 1.00 56.44 110 PRO B O 1
ATOM 1939 N N . GLY B 2 111 ? 44.776 99.588 27.817 1.00 43.64 111 GLY B N 1
ATOM 1940 C CA . GLY B 2 111 ? 44.476 100.514 26.750 1.00 43.55 111 GLY B CA 1
ATOM 1941 C C . GLY B 2 111 ? 43.119 100.330 26.113 1.00 38.54 111 GLY B C 1
ATOM 1942 O O . GLY B 2 111 ? 42.683 101.215 25.365 1.00 41.40 111 GLY B O 1
ATOM 1943 N N . ARG B 2 112 ? 42.450 99.201 26.366 1.00 38.38 112 ARG B N 1
ATOM 1944 C CA . ARG B 2 112 ? 41.029 99.062 26.080 1.00 38.87 112 ARG B CA 1
ATOM 1945 C C . ARG B 2 112 ? 40.163 99.109 27.331 1.00 36.84 112 ARG B C 1
ATOM 1946 O O . ARG B 2 112 ? 38.939 99.240 27.212 1.00 31.05 112 ARG B O 1
ATOM 1954 N N . ARG B 2 113 ? 40.765 99.021 28.523 1.00 38.03 113 ARG B N 1
ATOM 1955 C CA . ARG B 2 113 ? 39.983 98.920 29.751 1.00 29.67 113 ARG B CA 1
ATOM 1956 C C . ARG B 2 113 ? 39.139 100.158 29.991 1.00 36.23 113 ARG B C 1
ATOM 1957 O O . ARG B 2 113 ? 38.053 100.068 30.579 1.00 40.55 113 ARG B O 1
ATOM 1965 N N . LEU B 2 114 ? 39.594 101.309 29.529 1.00 45.63 114 LEU B N 1
ATOM 1966 C CA . LEU B 2 114 ? 38.891 102.557 29.769 1.00 35.00 114 LEU B CA 1
ATOM 1967 C C . LEU B 2 114 ? 38.462 103.197 28.447 1.00 41.29 114 LEU B C 1
ATOM 1968 O O . LEU B 2 114 ? 38.420 104.420 28.319 1.00 51.60 114 LEU B O 1
ATOM 1973 N N . SER B 2 115 ? 38.128 102.373 27.443 1.00 42.23 115 SER B N 1
ATOM 1974 C CA . SER B 2 115 ? 37.646 102.896 26.180 1.00 45.71 115 SER B CA 1
ATOM 1975 C C . SER B 2 115 ? 36.173 102.560 26.009 1.00 42.25 115 SER B C 1
ATOM 1976 O O . SER B 2 115 ? 35.765 101.403 26.184 1.00 39.48 115 SER B O 1
ATOM 1979 N N . PRO B 2 116 ? 35.342 103.549 25.682 1.00 39.05 116 PRO B N 1
ATOM 1980 C CA . PRO B 2 116 ? 33.895 103.286 25.614 1.00 31.69 116 PRO B CA 1
ATOM 1981 C C . PRO B 2 116 ? 33.525 102.224 24.605 1.00 38.16 116 PRO B C 1
ATOM 1982 O O . PRO B 2 116 ? 32.538 101.499 24.800 1.00 38.97 116 PRO B O 1
ATOM 1986 N N . GLN B 2 117 ? 34.289 102.100 23.521 1.00 47.84 117 GLN B N 1
ATOM 1987 C CA . GLN B 2 117 ? 33.889 101.161 22.484 1.00 48.74 117 GLN B CA 1
ATOM 1988 C C . GLN B 2 117 ? 33.977 99.725 22.968 1.00 45.06 117 GLN B C 1
ATOM 1989 O O . GLN B 2 117 ? 33.286 98.859 22.428 1.00 51.32 117 GLN B O 1
ATOM 1995 N N . ASN B 2 118 ? 34.801 99.448 23.975 1.00 40.32 118 ASN B N 1
ATOM 1996 C CA . ASN B 2 118 ? 34.975 98.092 24.472 1.00 37.48 118 ASN B CA 1
ATOM 1997 C C . ASN B 2 118 ? 34.093 97.790 25.670 1.00 33.28 118 ASN B C 1
ATOM 1998 O O . ASN B 2 118 ? 34.233 96.724 26.281 1.00 37.42 118 ASN B O 1
ATOM 2003 N N . MET B 2 119 ? 33.198 98.705 26.018 1.00 36.87 119 MET B N 1
ATOM 2004 C CA . MET B 2 119 ? 32.248 98.486 27.097 1.00 36.75 119 MET B CA 1
ATOM 2005 C C . MET B 2 119 ? 31.092 97.639 26.588 1.00 42.39 119 MET B C 1
ATOM 2006 O O . MET B 2 119 ? 30.634 97.819 25.456 1.00 45.96 119 MET B O 1
ATOM 2011 N N . ASP B 2 120 ? 30.621 96.708 27.421 1.00 38.10 120 ASP B N 1
ATOM 2012 C CA . ASP B 2 120 ? 29.484 95.866 27.055 1.00 29.06 120 ASP B CA 1
ATOM 2013 C C . ASP B 2 120 ? 28.154 96.369 27.599 1.00 35.88 120 ASP B C 1
ATOM 2014 O O . ASP B 2 120 ? 27.121 96.233 26.937 1.00 41.83 120 ASP B O 1
ATOM 2019 N N . THR B 2 121 ? 28.147 96.925 28.800 1.00 40.47 121 THR B N 1
ATOM 2020 C CA . THR B 2 121 ? 26.929 97.361 29.455 1.00 30.88 121 THR B CA 1
ATOM 2021 C C . THR B 2 121 ? 27.113 98.796 29.906 1.00 32.56 121 THR B C 1
ATOM 2022 O O . THR B 2 121 ? 28.197 99.167 30.377 1.00 36.72 121 THR B O 1
ATOM 2026 N N . TRP B 2 122 ? 26.049 99.592 29.765 1.00 36.24 122 TRP B N 1
ATOM 2027 C CA . TRP B 2 122 ? 26.005 100.976 30.218 1.00 39.14 122 TRP B CA 1
ATOM 2028 C C . TRP B 2 122 ? 24.844 101.199 31.181 1.00 44.04 122 TRP B C 1
ATOM 2029 O O . TRP B 2 122 ? 23.780 100.585 31.058 1.00 46.96 122 TRP B O 1
ATOM 2040 N N . GLY B 2 123 ? 25.053 102.102 32.129 1.00 39.73 123 GLY B N 1
ATOM 2041 C CA . GLY B 2 123 ? 23.988 102.541 32.993 1.00 40.17 123 GLY B CA 1
ATOM 2042 C C . GLY B 2 123 ? 23.244 103.701 32.385 1.00 44.59 123 GLY B C 1
ATOM 2043 O O . GLY B 2 123 ? 23.624 104.224 31.337 1.00 50.80 123 GLY B O 1
ATOM 2044 N N . PRO B 2 124 ? 22.147 104.121 33.027 1.00 47.56 124 PRO B N 1
ATOM 2045 C CA . PRO B 2 124 ? 21.360 105.244 32.475 1.00 41.36 124 PRO B CA 1
ATOM 2046 C C . PRO B 2 124 ? 22.032 106.599 32.596 1.00 44.42 124 PRO B C 1
ATOM 2047 O O . PRO B 2 124 ? 21.808 107.460 31.737 1.00 51.35 124 PRO B O 1
ATOM 2051 N N . GLY B 2 125 ? 22.797 106.831 33.646 1.00 46.57 125 GLY B N 1
ATOM 2052 C CA . GLY B 2 125 ? 23.490 108.084 33.853 1.00 44.25 125 GLY B CA 1
ATOM 2053 C C . GLY B 2 125 ? 22.980 108.827 35.083 1.00 52.85 125 GLY B C 1
ATOM 2054 O O . GLY B 2 125 ? 21.817 108.689 35.493 1.00 57.74 125 GLY B O 1
ATOM 2055 N N . THR B 2 126 ? 23.874 109.617 35.692 1.00 49.96 126 THR B N 1
ATOM 2056 C CA . THR B 2 126 ? 23.541 110.566 36.755 1.00 47.63 126 THR B CA 1
ATOM 2057 C C . THR B 2 126 ? 24.227 111.889 36.426 1.00 49.57 126 THR B C 1
ATOM 2058 O O . THR B 2 126 ? 25.411 111.900 36.076 1.00 51.96 126 THR B O 1
ATOM 2062 N N . GLN B 2 127 ? 23.482 112.996 36.472 1.00 48.85 127 GLN B N 1
ATOM 2063 C CA . GLN B 2 127 ? 24.032 114.273 36.024 1.00 44.35 127 GLN B CA 1
ATOM 2064 C C . GLN B 2 127 ? 24.822 114.956 37.136 1.00 51.71 127 GLN B C 1
ATOM 2065 O O . GLN B 2 127 ? 24.402 114.976 38.296 1.00 52.95 127 GLN B O 1
ATOM 2071 N N . VAL B 2 128 ? 25.989 115.492 36.774 1.00 51.64 128 VAL B N 1
ATOM 2072 C CA . VAL B 2 128 ? 26.829 116.275 37.675 1.00 41.83 128 VAL B CA 1
ATOM 2073 C C . VAL B 2 128 ? 26.962 117.669 37.076 1.00 45.38 128 VAL B C 1
ATOM 2074 O O . VAL B 2 128 ? 27.407 117.810 35.927 1.00 45.49 128 VAL B O 1
ATOM 2078 N N . THR B 2 129 ? 26.580 118.693 37.850 1.00 43.84 129 THR B N 1
ATOM 2079 C CA . THR B 2 129 ? 26.691 120.093 37.440 1.00 52.81 129 THR B CA 1
ATOM 2080 C C . THR B 2 129 ? 27.532 120.856 38.465 1.00 53.76 129 THR B C 1
ATOM 2081 O O . THR B 2 129 ? 27.221 120.846 39.668 1.00 43.58 129 THR B O 1
ATOM 2085 N N . VAL B 2 130 ? 28.589 121.525 37.986 1.00 48.17 130 VAL B N 1
ATOM 2086 C CA . VAL B 2 130 ? 29.537 122.242 38.846 1.00 48.39 130 VAL B CA 1
ATOM 2087 C C . VAL B 2 130 ? 29.506 123.737 38.519 1.00 54.35 130 VAL B C 1
ATOM 2088 O O . VAL B 2 130 ? 29.817 124.137 37.388 1.00 57.72 130 VAL B O 1
ATOM 2092 N N . SER B 2 131 ? 29.147 124.560 39.518 1.00 54.16 131 SER B N 1
ATOM 2093 C CA . SER B 2 131 ? 29.044 126.012 39.341 1.00 55.47 131 SER B CA 1
ATOM 2094 C C . SER B 2 131 ? 30.408 126.678 39.354 1.00 59.56 131 SER B C 1
ATOM 2095 O O . SER B 2 131 ? 31.264 126.342 40.174 1.00 62.45 131 SER B O 1
ATOM 2098 N N . SER B 2 132 ? 30.582 127.672 38.482 1.00 65.79 132 SER B N 1
ATOM 2099 C CA . SER B 2 132 ? 31.699 128.600 38.618 1.00 58.50 132 SER B CA 1
ATOM 2100 C C . SER B 2 132 ? 31.502 129.476 39.847 1.00 50.22 132 SER B C 1
ATOM 2101 O O . SER B 2 132 ? 30.373 129.720 40.282 1.00 61.55 132 SER B O 1
ATOM 2104 N N . HIS B 2 133 ? 32.614 129.945 40.424 1.00 44.20 133 HIS B N 1
ATOM 2105 C CA . HIS B 2 133 ? 32.507 130.974 41.460 1.00 60.16 133 HIS B CA 1
ATOM 2106 C C . HIS B 2 133 ? 31.918 132.248 40.886 1.00 72.82 133 HIS B C 1
ATOM 2107 O O . HIS B 2 133 ? 31.318 133.057 41.610 1.00 67.70 133 HIS B O 1
ATOM 2114 N N . HIS B 2 134 ? 32.080 132.418 39.583 1.00 87.14 134 HIS B N 1
ATOM 2115 C CA . HIS B 2 134 ? 31.667 133.543 38.772 1.00 85.07 134 HIS B CA 1
ATOM 2116 C C . HIS B 2 134 ? 30.178 133.494 38.426 1.00 80.76 134 HIS B C 1
ATOM 2117 O O . HIS B 2 134 ? 29.713 134.315 37.630 1.00 83.26 134 HIS B O 1
ATOM 2124 N N . HIS B 2 135 ? 29.438 132.545 39.024 1.00 86.72 135 HIS B N 1
ATOM 2125 C CA . HIS B 2 135 ? 27.974 132.432 38.923 1.00 92.33 135 HIS B CA 1
ATOM 2126 C C . HIS B 2 135 ? 27.353 132.988 40.207 1.00 102.22 135 HIS B C 1
ATOM 2127 O O . HIS B 2 135 ? 26.955 132.250 41.111 1.00 87.84 135 HIS B O 1
ATOM 2134 N N . HIS B 2 136 ? 27.269 134.314 40.283 1.00 129.67 136 HIS B N 1
ATOM 2135 C CA . HIS B 2 136 ? 26.687 134.978 41.456 1.00 137.23 136 HIS B CA 1
ATOM 2136 C C . HIS B 2 136 ? 25.157 134.853 41.439 1.00 135.91 136 HIS B C 1
ATOM 2137 O O . HIS B 2 136 ? 24.429 135.835 41.617 1.00 132.36 136 HIS B O 1
#

Organism: Homo sapiens (NCBI:txid9606)

Nearest PDB structures (foldseek):
  1uxl-assembly4_I  TM=9.998E-01  e=6.561E-29  Homo sapiens
  1n18-assembly4_G  TM=1.002E+00  e=4.523E-28  Homo sapiens
  2zky-assembly5_I  TM=9.986E-01  e=3.074E-28  Homo sapiens
  1azv-assembly1_B  TM=9.956E-01  e=2.605E-28  Homo sapiens
  3ecw-assembly1_B  TM=9.952E-01  e=2.753E-28  Homo sapiens

Solvent-accessible surface area: 13550 Å² total; per-residue (Å²): 65,76,94,1,47,1,80,0,105,37,120,22,12,3,72,6,95,0,38,2,56,3,165,116,86,125,9,58,0,84,1,125,16,24,0,70,0,1,35,84,22,89,3,0,2,0,0,2,60,100,30,57,53,123,65,38,16,110,33,0,18,84,12,9,48,59,105,102,80,111,7,1,0,42,207,46,137,76,15,9,4,0,0,6,2,36,7,87,2,65,96,14,0,20,1,112,9,94,71,97,11,71,68,0,10,3,43,57,131,50,30,0,43,38,59,0,0,0,0,7,41,105,47,4,43,54,16,142,41,81,65,132,70,0,41,113,41,0,51,0,29,51,80,6,0,7,4,64,1,29,136,22,208,170,80,112,24,102,10,100,5,56,43,29,29,97,33,100,13,46,22,62,30,133,0,18,1,66,8,62,16,4,64,68,89,109,26,29,4,32,0,7,1,0,1,16,66,16,111,94,130,150,67,75,11,0,0,1,6,0,29,8,4,58,0,47,89,44,24,142,65,0,110,75,31,5,73,5,49,40,55,107,93,119,74,10,5,49,0,60,0,60,81,3,85,51,109,1,37,1,60,0,30,0,0,2,0,70,2,14,18,58,107,74,132,16,40,17,32,153,41,17,110,31,79,7,90,20,17,72,0,51,11,45,21,96,156,137,211

GO terms:
  GO:0004784 superoxide dismutase activity (F, IDA)
  GO:0019430 removal of superoxide radicals (P, IDA)
  GO:0042803 protein homodimerization activity (F, IPI)
  GO:0005737 cytoplasm (C, IDA)
  GO:0005634 nucleus (C, IDA)
  GO:0043087 regulation of GTPase activity (P, IDA)
  GO:0031267 small GTPase binding (F, IDA)
  GO:0032930 positive regulation of superoxide anion generation (P, IDA)
  GO:0072593 reactive oxygen species metabolic process (P, IDA)
  GO:0005515 protein binding (F, IPI)
  GO:0005758 mitochondrial intermembrane space (C, IDA)
  GO:0005829 cytosol (C, TAS)
  GO:0005739 mitochondrion (C, HTP)
  GO:0005576 extracellular region (C, TAS)
  GO:0005758 mitochondrial intermembrane space (C, TAS)
  GO:0042802 identical protein binding (F, IPI)
  GO:0006801 superoxide metabolic process (P, IDA)
  GO:1902177 positive regulation of oxidative stress-induced intrinsic apoptotic signaling pathway (P, IMP)
  GO:0005654 nucleoplasm (C, IDA)
  GO:0005829 cytosol (C, IDA)

Sequence (289 aa):
ATKAVCVLKGDGPVQGIINFEQKESNGPVKVWGSIKGLTEGLHGFHVHEFGDNTAGCTSAGPHFNPLSRKHGGPKDEERHVGDLGNVTADKDGVADVSIEDSVISLSGDHCIIGRTLVVHEKADDLGKGGNEESTKTGNAGSRLACGVIGIAQMAQVQLQESGGGSVQAGGSLRLACVASGGDTRPYITYWMGWYRQAPGKEREGVATIYTGGSGTYYSDSVEGRFTISQDKAQRTVYLQMNDLKPEDTAMYYCAAGNGALPPGRRLSPQNMDTWGPGTQVTVSSHHHH

InterPro domains:
  IPR001424 Superoxide dismutase, copper/zinc binding domain [PF00080] (15-150)
  IPR001424 Superoxide dismutase, copper/zinc binding domain [PR00068] (45-67)
  IPR001424 Superoxide dismutase, copper/zinc binding domain [PR00068] (81-90)
  IPR001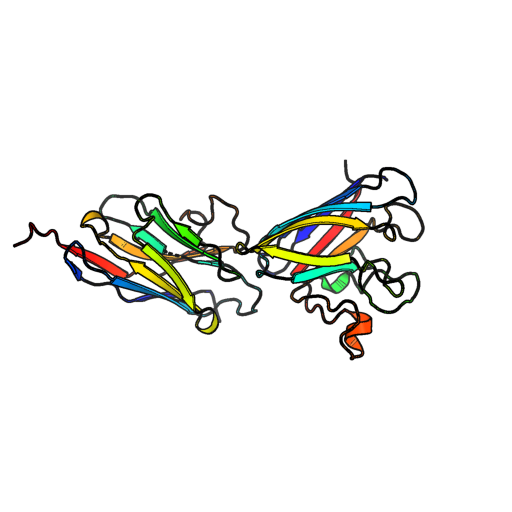424 Superoxide dismutase, copper/zinc binding domain [PR00068] (100-122)
  IPR001424 Superoxide dismutase, copper/zinc binding domain [PR00068] (125-151)
  IPR001424 Superoxide dismutase, copper/zinc binding domain [cd00305] (3-147)
  IPR018152 Superoxide dismutase, copper/zinc, binding site [PS00087] (45-55)
  IPR018152 Superoxide dismutase, copper/zinc, binding site [PS00332] (139-150)
  IPR024134 Superoxide dismutase (Cu/Zn) / superoxide dismutase copper chaperone [PTHR10003] (2-152)
  IPR036423 Superoxide dismutase-like, copper/zinc binding domain superfamily [G3DSA:2.60.40.200] (2-154)
  IPR036423 Superoxide dismutase-like, copper/zinc binding domain superfamily [SSF49329] (3-153)

Foldseek 3Di:
DFKKKWWKAADDDKTWMKIWGDPDFLFKIKIWIKIADAAAFKKFKWWADAQDCVVHCVVLHFGQAPPPFWFFAQVDPGHGLTGPFIFGAHNRRMTTDTDMHRSAGCDDDRRRARHKMFIANAGQCGLPPPDDVNRGTSPRHDTGIMTGMHGDD/DAAKAKAKDWADEEAAQAKTKMKIFIDDDDPDPVFKWFKDKWWDDPPDDIFFAKTAILNDGDMDGDPVQPPFWDWDDDSVRRMIMIIGGRDDQVVWGWMKMFIAGNPDDPPCSRPVVRTDYIHPTGTHGYHYPVPD

Secondary structure (DSSP, 8-state):
--EEEEEEB-SSS-EEEEEEE-SSTTSPEEEEEEEESPPSEEEEEEEES----TTTTGGG-SB--TT------SS-SS--TTEEEEEEE-TTS-EEEEEEESSSBSSSTTB-TTSEEEEESS---TT-SSSTGGGTTTT--SEEEEEE-EE--/--S-EEEEE---EEETT--EEEEEEEESS---TT--EEEEEEEE-TTS--EEEEEEETTS--EEE-GGGTTTEEEEEEGGGTEEEEEE-S--GGG-EEEEEEEEETTPPTTTTT-GGGEEEE---EEEEEE-TT--

=== Feature glossary ===
Key to the feature types in this record:

Secondary structure (8-state, DSSP). Secondary structure is the local, repeating backbone conformation. DSSP classifies it into eight states by reading the hydrogen-bond network: three helix types (H, G, I), two β types (E, B), two non-regular types (T, S), and unstructured coil (-).

Backbone torsions (φ/ψ). Backbone dihedral angles. Every residue except chain termini has a φ (preceding-C → N → Cα → C) and a ψ (N → Cα → C → next-N). They are reported in degrees following the IUPAC sign convention. Secondary structure is essentially a statement about which (φ, ψ) basin each residue occupies.

Predicted aligned error. Predicted Aligned Error (PAE) is an AlphaFold confidence matrix: entry (i, j) is the expected error in the position of residue j, in ångströms, when the prediction is superimposed on the true structure at residue i. Low PAE within a block of residues means that block is internally rigid and well-predicted; high PAE between two blocks means their relative placement is uncertain even if each block individually is confident.

B-factor. B-factor (Debye–Waller factor) reflects atomic displacement in the crystal lattice. It is an experimental observable (units Å²), not a prediction; low values mean the atom is pinned down, high values mean it moves or is heterogeneous across the crystal.

Secondary structure (3-state, P-SEA). Three-state secondary structure (P-SEA) collapses the eight DSSP classes into helix (a), strand (b), and coil (c). P-SEA assigns these from Cα geometry alone — distances and angles — without requiring backbone oxygens, so it works on any Cα trace.

Sequence. Primary structure: the covalent order of the twenty standard amino acids along the backbone. Two proteins with the same sequence will (almost always) fold to the same structure; two with 30% identity often share a fold but not the details.

pLDDT. pLDDT is the predicted lDDT-Cα score: AlphaFold's confidence that the local environment of each residue (all inter-atomic distances within 15 Å) is correctly placed. It is a per-residue number between 0 and 100, with higher meaning more reliable.

InterPro / GO / CATH / organism. Functional annotations link the protein to curated databases. InterPro entries identify conserved domains and families by matching the sequence against member-database signatures (Pfam, PROSITE, CDD, …). Gene Ontology (GO) terms describe molecular function, biological process, and cellular component in a controlled vocabulary. CATH places the structure in a hierarchical fold classification (Class/Architecture/Topology/Homologous-superfamily). The organism is the source species.

Contact-map, Ramachandran, and PAE plots. Three diagnostic plots accompany the record. The Cα contact map visualizes the tertiary structure as a 2D adjacency matrix (8 Å cutoff, sequence-local contacts suppressed). The Ramachandran plot shows the distribution of backbone (φ, ψ) torsions, with points in the α and β basins reflecting secondary structure content. The PAE plot shows AlphaFold's inter-residue confidence as a color matrix.

mmCIF coordinates. The mmCIF table is the protein's shape written out atom by atom. For each backbone N, Cα, C, and carbonyl O, it records an (x, y, z) coordinate triple in Å plus the residue type, chain letter, and residue number.

Radius of gyration, Cα contacts, bounding box. Three whole-structure scalars: the radius of gyration (RMS distance of Cα from centroid, in Å), the count of Cα–Cα contacts (pairs closer than 8 Å and separated by more than four residues in sequence — i.e. tertiary, not local, contacts), and the bounding-box dimensions. Together they distinguish compact globular folds from extended fibres or disordered chains.

Foldseek 3Di. The Foldseek 3Di string encodes local tertiary geometry as a 20-letter alphabet — one character per residue — derived from the relative positions of nearby Cα atoms. Unlike the amino-acid sequence, 3Di is a direct function of the 3D structure, so two proteins with the same fold have similar 3Di strings even at low sequence identity.

Rendered structure images. Six rendered views show the 3D structure from the faces of a cube — i.e. along ±x, ±y, ±z. Rendering representation is drawn randomly per protein from cartoon (secondary-structure ribbons), sticks (backbone bonds), or molecular surface; coloring is either N→C rainbow (blue at the N-terminus through red at the C-terminus) or one color per chain.

Nearest PDB structures. The Foldseek neighbor list gives the closest experimentally determined structures in the PDB, ranked by structural alignment. TM-score near 1 means near-identical fold; near 0.3 means only rough topology match. This is how one finds what a novel AlphaFold prediction most resembles in the solved-structure universe.

Solvent-accessible surface area. SASA measures how much of the protein is reachable by solvent. It is computed by rolling a water-sized probe over the atomic surface and summing the exposed area (Å²). Per-residue SASA distinguishes core (buried, low SASA) from surface (exposed, high SASA) residues; total SASA is a whole-molecule size measure.